Protein AF-A0AA38R8G3-F1 (afdb_monomer_lite)

Secondary structure (DSSP, 8-state):
--S----S---TT--------GGGS-S-HHHHHHHIIIIIIGGG-SEEEEEHHHHTSHHHHHHHHHHHHTT--SBSSS--PEEEEEESSS-HHHHHHHHHHHHHHH-SS-GGGT-SEEEEEETTGGGTT--TT-SS---TTHHHHHHHHHHHHHHHHHHHHTT----HHHHHHHHHHHHHSHHHHHHS-B-HHHHTTTTSPPPTTHHHHHHHHHHT--SHHHIIIIIHHHHHHHHHHHH--TT-----HHHHIIIIIHHHHHHHHHHHHHTT-S----HHHHHHHHHHHHHHHHHHHHTT--HHHHHHHHHHHTTTTGGG---SS----

Radius of gyration: 25.62 Å; chains: 1; bounding box: 74×46×67 Å

Sequence (329 aa):
NRLWRSWKAQQCHEVTVRPLPQDSFPGTIVETADYVYYRLLLPFADVVCFFADDLGGIDRVVCRLAAWLDKGPASATEVRPWLLVVVGDGAEEELLASFWDLVSAETSIDVRDRFRGVRVVSLSAQRRGVGRRQRHAKGPWDGVRDEVLRASDLTQRARRGSSSLFSARHLAAFLQHAAENVPDTLRAPFDFIRASRVWNPVAPDLEMHLANFLRGFRSPEAIKDVAVPVVASSLILDQYPPGMHPFEPRHVFGVLYREACCRAASALCDQGSSRLILPSGFVRRVESEMAKQFRAYLLGKSSADLHRQVLARFRNEWTSLHSDDTCFC

Organism: NCBI:txid41990

pLDDT: mean 87.19, std 13.86, range [37.16, 98.56]

Structure (mmCIF, N/CA/C/O backbone):
data_AF-A0AA38R8G3-F1
#
_entry.id   AF-A0AA38R8G3-F1
#
loop_
_atom_site.group_PDB
_atom_site.id
_atom_site.type_symbol
_atom_site.label_atom_id
_atom_site.label_alt_id
_atom_site.label_comp_id
_atom_site.label_asym_id
_atom_site.label_entity_id
_atom_site.label_seq_id
_atom_site.pdbx_PDB_ins_code
_atom_site.Cartn_x
_atom_site.Cartn_y
_atom_site.Cartn_z
_atom_site.occupancy
_atom_site.B_iso_or_equiv
_atom_site.auth_seq_id
_atom_site.auth_comp_id
_atom_site.auth_asym_id
_atom_site.auth_atom_id
_atom_site.pdbx_PDB_model_num
ATOM 1 N N . ASN A 1 1 ? -6.636 -18.362 11.059 1.00 37.16 1 ASN A N 1
ATOM 2 C CA . ASN A 1 1 ? -6.237 -18.393 9.636 1.00 37.16 1 ASN A CA 1
ATOM 3 C C . ASN A 1 1 ? -7.426 -18.083 8.737 1.00 37.16 1 ASN A C 1
ATOM 5 O O . ASN A 1 1 ? -8.043 -19.005 8.220 1.00 37.16 1 ASN A O 1
ATOM 9 N N . ARG A 1 2 ? -7.764 -16.794 8.580 1.00 41.31 2 ARG A N 1
ATOM 10 C CA . ARG A 1 2 ? -8.841 -16.298 7.693 1.00 41.31 2 ARG A CA 1
ATOM 11 C C . ARG A 1 2 ? -8.297 -15.449 6.532 1.00 41.31 2 ARG A C 1
ATOM 13 O O . ARG A 1 2 ? -8.932 -14.511 6.085 1.00 41.31 2 ARG A O 1
ATOM 20 N N . LEU A 1 3 ? -7.106 -15.788 6.047 1.00 42.69 3 LEU A N 1
ATOM 21 C CA . LEU A 1 3 ? -6.667 -15.370 4.718 1.00 42.69 3 LEU A CA 1
ATOM 22 C C . LEU A 1 3 ? -6.773 -16.591 3.827 1.00 42.69 3 LEU A C 1
ATOM 24 O O . LEU A 1 3 ? -6.128 -17.596 4.128 1.00 42.69 3 LEU A O 1
ATOM 28 N N . TRP A 1 4 ? -7.618 -16.473 2.805 1.00 40.03 4 TRP A N 1
ATOM 29 C CA . TRP A 1 4 ? -7.742 -17.372 1.664 1.00 40.03 4 TRP A CA 1
ATOM 30 C C . TRP A 1 4 ? -7.601 -18.861 2.013 1.00 40.03 4 TRP A C 1
ATOM 32 O O . TRP A 1 4 ? -6.536 -19.465 1.895 1.00 40.03 4 TRP A O 1
ATOM 42 N N . ARG A 1 5 ? -8.711 -19.485 2.416 1.00 41.38 5 ARG A N 1
ATOM 43 C CA . ARG A 1 5 ? -8.919 -20.895 2.080 1.00 41.38 5 ARG A CA 1
ATOM 44 C C . ARG A 1 5 ? -9.675 -20.906 0.758 1.00 41.38 5 ARG A C 1
ATOM 46 O O . ARG A 1 5 ? -10.896 -21.006 0.764 1.00 41.38 5 ARG A O 1
ATOM 53 N N . SER A 1 6 ? -8.965 -20.790 -0.365 1.00 42.59 6 SER A N 1
ATOM 54 C CA . SER A 1 6 ? -9.517 -21.364 -1.591 1.00 42.59 6 SER A CA 1
ATOM 55 C C . SER A 1 6 ? -9.695 -22.846 -1.333 1.00 42.59 6 SER A C 1
ATOM 57 O O . SER A 1 6 ? -8.729 -23.599 -1.240 1.00 42.59 6 SER A O 1
ATOM 59 N N . TRP A 1 7 ? -10.946 -23.249 -1.163 1.00 39.59 7 TRP A N 1
ATOM 60 C CA . TRP A 1 7 ? -11.348 -24.646 -1.123 1.00 39.59 7 TRP A CA 1
ATOM 61 C C . TRP A 1 7 ? -11.659 -25.174 -2.527 1.00 39.59 7 TRP A C 1
ATOM 63 O O . TRP A 1 7 ? -12.365 -26.162 -2.692 1.00 39.59 7 TRP A O 1
ATOM 73 N N . LYS A 1 8 ? -11.107 -24.530 -3.558 1.00 45.62 8 LYS A N 1
ATOM 74 C CA . LYS A 1 8 ? -10.824 -25.193 -4.821 1.00 45.62 8 LYS A CA 1
ATOM 75 C C . LYS A 1 8 ? -9.327 -25.434 -4.843 1.00 45.62 8 LYS A C 1
ATOM 77 O O . LYS A 1 8 ? -8.546 -24.487 -4.747 1.00 45.62 8 LYS A O 1
ATOM 82 N N . ALA A 1 9 ? -8.931 -26.700 -4.904 1.00 45.97 9 ALA A N 1
ATOM 83 C CA . ALA A 1 9 ? -7.595 -27.043 -5.348 1.00 45.97 9 ALA A CA 1
ATOM 84 C C . ALA A 1 9 ? -7.447 -26.410 -6.735 1.00 45.97 9 ALA A C 1
ATOM 86 O O . ALA A 1 9 ? -7.984 -26.942 -7.703 1.00 45.97 9 ALA A O 1
ATOM 87 N N . GLN A 1 10 ? -6.841 -25.220 -6.809 1.00 53.34 10 GLN A N 1
ATOM 88 C CA . GLN A 1 10 ? -6.442 -24.658 -8.088 1.00 53.34 10 GLN A CA 1
ATOM 89 C C . GLN A 1 10 ? -5.529 -25.708 -8.690 1.00 53.34 10 GLN A C 1
ATOM 91 O O . GLN A 1 10 ? -4.506 -26.066 -8.097 1.00 53.34 10 GLN A O 1
ATOM 96 N N . GLN A 1 11 ? -5.973 -26.291 -9.797 1.00 55.41 11 GLN A N 1
ATOM 97 C CA . GLN A 1 11 ? -5.162 -27.257 -10.505 1.00 55.41 11 GLN A CA 1
ATOM 98 C C . GLN A 1 11 ? -3.880 -26.521 -10.887 1.00 55.41 11 GLN A C 1
ATOM 100 O O . GLN A 1 11 ? -3.932 -25.395 -11.389 1.00 55.41 11 GLN A O 1
ATOM 105 N N . CYS A 1 12 ? -2.720 -27.102 -10.579 1.00 59.59 12 CYS A N 1
ATOM 106 C CA . CYS A 1 12 ? -1.464 -26.529 -11.038 1.00 59.59 12 CYS A CA 1
ATOM 107 C C . CYS A 1 12 ? -1.584 -26.328 -12.558 1.00 59.59 12 CYS A C 1
ATOM 109 O O . CYS A 1 12 ? -1.862 -27.296 -13.266 1.00 59.59 12 CYS A O 1
ATOM 111 N N . HIS A 1 13 ? -1.388 -25.088 -13.025 1.00 60.28 13 HIS A N 1
ATOM 112 C CA . HIS A 1 13 ? -1.498 -24.648 -14.428 1.00 60.28 13 HIS A CA 1
ATOM 113 C C . HIS A 1 13 ? -2.908 -24.334 -14.974 1.00 60.28 13 HIS A C 1
ATOM 115 O O . HIS A 1 13 ? -3.079 -24.264 -16.190 1.00 60.28 13 HIS A O 1
ATOM 121 N N . GLU A 1 14 ? -3.910 -24.083 -14.126 1.00 73.56 14 GLU A N 1
ATOM 122 C CA . GLU A 1 14 ? -5.193 -23.538 -14.596 1.00 73.56 14 GLU A CA 1
ATOM 123 C C . GLU A 1 14 ? -5.005 -22.125 -15.185 1.00 73.56 14 GLU A C 1
ATOM 125 O O . GLU A 1 14 ? -4.673 -21.169 -14.479 1.00 73.56 14 GLU A O 1
ATOM 130 N N . VAL A 1 15 ? -5.209 -21.989 -16.499 1.00 77.62 15 VAL A N 1
ATOM 131 C CA . VAL A 1 15 ? -5.196 -20.694 -17.189 1.00 77.62 15 VAL A CA 1
ATOM 132 C C . VAL A 1 15 ? -6.596 -20.104 -17.133 1.00 77.62 15 VAL A C 1
ATOM 134 O O . VAL A 1 15 ? -7.544 -20.660 -17.684 1.00 77.62 15 VAL A O 1
ATOM 137 N N . THR A 1 16 ? -6.719 -18.948 -16.490 1.00 78.25 16 THR A N 1
ATOM 138 C CA . THR A 1 16 ? -7.961 -18.173 -16.468 1.00 78.25 16 THR A CA 1
ATOM 139 C C . THR A 1 16 ? -7.821 -16.967 -17.382 1.00 78.25 16 THR A C 1
ATOM 141 O O . THR A 1 16 ? -6.879 -16.186 -17.267 1.00 78.25 16 THR A O 1
ATOM 144 N N . VAL A 1 17 ? -8.768 -16.813 -18.306 1.00 81.88 17 VAL A N 1
ATOM 145 C CA . VAL A 1 17 ? -8.841 -15.651 -19.194 1.00 81.88 17 VAL A CA 1
ATOM 146 C C . VAL A 1 17 ? -9.907 -14.709 -18.653 1.00 81.88 17 VAL A C 1
ATOM 148 O O . VAL A 1 17 ? -11.052 -15.108 -18.435 1.00 81.88 17 VAL A O 1
ATOM 151 N N . ARG A 1 18 ? -9.525 -13.455 -18.414 1.00 74.56 18 ARG A N 1
ATOM 152 C CA . ARG A 1 18 ? -10.425 -12.399 -17.946 1.00 74.56 18 ARG A CA 1
ATOM 153 C C . ARG A 1 18 ? -10.543 -11.347 -19.050 1.00 74.56 18 ARG A C 1
ATOM 155 O O . ARG A 1 18 ? -9.514 -10.788 -19.431 1.00 74.56 18 ARG A O 1
ATOM 162 N N . PRO A 1 19 ? -11.748 -11.068 -19.574 1.00 73.81 19 PRO A N 1
ATOM 163 C CA . PRO A 1 19 ? -11.918 -9.965 -20.506 1.00 73.81 19 PRO A CA 1
ATOM 164 C C . PRO A 1 19 ? -11.677 -8.645 -19.770 1.00 73.81 19 PRO A C 1
ATOM 166 O O . PRO A 1 19 ? -12.173 -8.440 -18.660 1.00 73.81 19 PRO A O 1
ATOM 169 N N . LEU A 1 20 ? -10.915 -7.749 -20.390 1.00 72.81 20 LEU A N 1
ATOM 170 C CA . LEU A 1 20 ? -10.803 -6.375 -19.919 1.00 72.81 20 LEU A CA 1
ATOM 171 C C . LEU A 1 20 ? -12.070 -5.626 -20.355 1.00 72.81 20 LEU A C 1
ATOM 173 O O . LEU A 1 20 ? -12.439 -5.727 -21.527 1.00 72.81 20 LEU A O 1
ATOM 177 N N . PRO A 1 21 ? -12.769 -4.914 -19.455 1.00 66.75 21 PRO A N 1
ATOM 178 C CA . PRO A 1 21 ? -13.963 -4.174 -19.843 1.00 66.75 21 PRO A CA 1
ATOM 179 C C . PRO A 1 21 ? -13.613 -3.094 -20.873 1.00 66.75 21 PRO A C 1
ATOM 181 O O . PRO A 1 21 ? -12.879 -2.155 -20.561 1.00 66.75 21 PRO A O 1
ATOM 184 N N . GLN A 1 22 ? -14.150 -3.242 -22.090 1.00 60.38 22 GLN A N 1
ATOM 185 C CA . GLN A 1 22 ? -13.879 -2.371 -23.244 1.00 60.38 22 GLN A CA 1
ATOM 186 C C . GLN A 1 22 ? -14.207 -0.899 -22.960 1.00 60.38 22 GLN A C 1
ATOM 188 O O . GLN A 1 22 ? -13.475 -0.017 -23.389 1.00 60.38 22 GLN A O 1
ATOM 193 N N . ASP A 1 23 ? -15.236 -0.638 -22.152 1.00 61.56 23 ASP A N 1
ATOM 194 C CA . ASP A 1 23 ? -15.689 0.724 -21.839 1.00 61.56 23 ASP A CA 1
ATOM 195 C C . ASP A 1 23 ? -14.884 1.402 -20.717 1.00 61.56 23 ASP A C 1
ATOM 197 O O . ASP A 1 23 ? -15.119 2.561 -20.385 1.00 61.56 23 ASP A O 1
ATOM 201 N N . SER A 1 24 ? -13.964 0.679 -20.066 1.00 58.38 24 SER A N 1
ATOM 202 C CA . SER A 1 24 ? -13.235 1.183 -18.891 1.00 58.38 24 SER A CA 1
ATOM 203 C C . SER A 1 24 ? -11.830 1.689 -19.190 1.00 58.38 24 SER A C 1
ATOM 205 O O . SER A 1 24 ? -11.258 2.366 -18.335 1.00 58.38 24 SER A O 1
ATOM 207 N N . PHE A 1 25 ? -11.275 1.366 -20.360 1.00 62.56 25 PHE A N 1
ATOM 208 C CA . PHE A 1 25 ? -9.901 1.708 -20.717 1.00 62.56 25 PHE A CA 1
ATOM 209 C C . PHE A 1 25 ? -9.876 2.307 -22.121 1.00 62.56 25 PHE A C 1
ATOM 211 O O . PHE A 1 25 ? -10.086 1.580 -23.092 1.00 62.56 25 PHE A O 1
ATOM 218 N N . PRO A 1 26 ? -9.654 3.623 -22.254 1.00 54.34 26 PRO A N 1
ATOM 219 C CA . PRO A 1 26 ? -9.458 4.213 -23.562 1.00 54.34 26 PRO A CA 1
ATOM 220 C C . PRO A 1 26 ? -8.137 3.698 -24.135 1.00 54.34 26 PRO A C 1
ATOM 222 O O . PRO A 1 26 ? -7.111 3.726 -23.453 1.00 54.34 26 PRO A O 1
ATOM 225 N N . GLY A 1 27 ? -8.166 3.260 -25.392 1.00 66.88 27 GLY A N 1
ATOM 226 C CA . GLY A 1 27 ? -6.962 3.256 -26.209 1.00 66.88 27 GLY A CA 1
ATOM 227 C C . GLY A 1 27 ? -6.553 1.933 -26.842 1.00 66.88 27 GLY A C 1
ATOM 228 O O . GLY A 1 27 ? -7.301 0.965 -26.966 1.00 66.88 27 GLY A O 1
ATOM 229 N N . THR A 1 28 ? -5.320 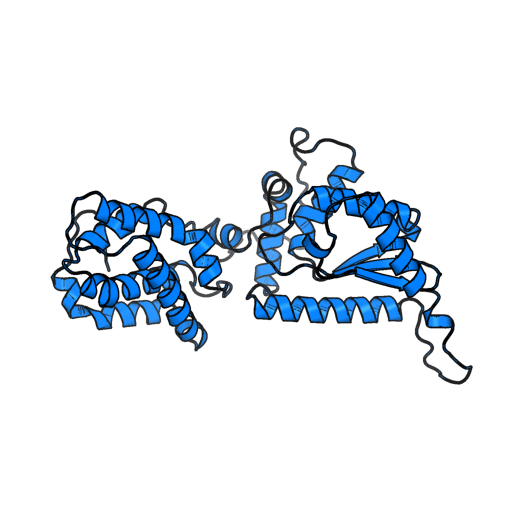1.956 -27.318 1.00 80.56 28 THR A N 1
ATOM 230 C CA . THR A 1 28 ? -4.599 0.885 -27.990 1.00 80.56 28 THR A CA 1
ATOM 231 C C . THR A 1 28 ? -4.249 -0.265 -27.035 1.00 80.56 28 THR A C 1
ATOM 233 O O . THR A 1 28 ? -4.280 -0.148 -25.806 1.00 80.56 28 THR A O 1
ATOM 236 N N . ILE A 1 29 ? -3.835 -1.403 -27.606 1.00 81.94 29 ILE A N 1
ATOM 237 C CA . ILE A 1 29 ? -3.314 -2.551 -26.841 1.00 81.94 29 ILE A CA 1
ATOM 238 C C . ILE A 1 29 ? -2.121 -2.137 -25.959 1.00 81.94 29 ILE A C 1
ATOM 240 O O . ILE A 1 29 ? -1.978 -2.635 -24.845 1.00 81.94 29 ILE A O 1
ATOM 244 N N . VAL A 1 30 ? -1.285 -1.207 -26.434 1.00 81.88 30 VAL A N 1
ATOM 245 C CA . VAL A 1 30 ? -0.098 -0.724 -25.711 1.00 81.88 30 VAL A CA 1
ATOM 246 C C . VAL A 1 30 ? -0.494 0.063 -24.463 1.00 81.88 30 VAL A C 1
ATOM 248 O O . VAL A 1 30 ? 0.020 -0.216 -23.382 1.00 81.88 30 VAL A O 1
ATOM 251 N N . GLU A 1 31 ? -1.453 0.982 -24.583 1.00 81.94 31 GLU A N 1
ATOM 252 C CA . GLU A 1 31 ? -1.957 1.758 -23.443 1.00 81.94 31 GLU A CA 1
ATOM 253 C C . GLU A 1 31 ? -2.610 0.843 -22.404 1.00 81.94 31 GLU A C 1
ATOM 255 O O . GLU A 1 31 ? -2.363 0.972 -21.205 1.00 81.94 31 GLU A O 1
ATOM 260 N N . THR A 1 32 ? -3.366 -0.155 -22.862 1.00 82.94 32 THR A N 1
ATOM 261 C CA . THR A 1 32 ? -3.959 -1.170 -21.984 1.00 82.94 32 THR A CA 1
ATOM 262 C C . THR A 1 32 ? -2.884 -1.975 -21.245 1.00 82.94 32 THR A C 1
ATOM 264 O O . THR A 1 32 ? -2.977 -2.175 -20.031 1.00 82.94 32 THR A O 1
ATOM 267 N N . ALA A 1 33 ? -1.830 -2.405 -21.945 1.00 86.19 33 ALA A N 1
ATOM 268 C CA . ALA A 1 33 ? -0.705 -3.103 -21.332 1.00 86.19 33 ALA A CA 1
ATOM 269 C C . ALA A 1 33 ? 0.003 -2.224 -20.289 1.00 86.19 33 ALA A C 1
ATOM 271 O O . ALA A 1 33 ? 0.356 -2.710 -19.216 1.00 86.19 33 ALA A O 1
ATOM 272 N N . ASP A 1 34 ? 0.139 -0.923 -20.549 1.00 88.12 34 ASP A N 1
ATOM 273 C CA . ASP A 1 34 ? 0.693 0.029 -19.588 1.00 88.12 34 ASP A CA 1
ATOM 274 C C . ASP A 1 34 ? -0.136 0.138 -18.315 1.00 88.12 34 ASP A C 1
ATOM 276 O O . ASP A 1 34 ? 0.436 0.186 -17.228 1.00 88.12 34 ASP A O 1
ATOM 280 N N . TYR A 1 35 ? -1.468 0.124 -18.409 1.00 87.44 35 TYR A N 1
ATOM 281 C CA . TYR A 1 35 ? -2.312 0.039 -17.217 1.00 87.44 35 TYR A CA 1
ATOM 282 C C . TYR A 1 35 ? -2.043 -1.245 -16.433 1.00 87.44 35 TYR A C 1
ATOM 284 O O . TYR A 1 35 ? -1.879 -1.182 -15.218 1.00 87.44 35 TYR A O 1
ATOM 292 N N . VAL A 1 36 ? -1.930 -2.395 -17.099 1.00 88.94 36 VAL A N 1
ATOM 293 C CA . VAL A 1 36 ? -1.642 -3.668 -16.421 1.00 88.94 36 VAL A CA 1
ATOM 294 C C . VAL A 1 36 ? -0.275 -3.634 -15.732 1.00 88.94 36 VAL A C 1
ATOM 296 O O . VAL A 1 36 ? -0.182 -3.916 -14.537 1.00 88.94 36 VAL A O 1
ATOM 299 N N . TYR A 1 37 ? 0.788 -3.236 -16.431 1.00 91.31 37 TYR A N 1
ATOM 300 C CA . TYR A 1 37 ? 2.121 -3.150 -15.832 1.00 91.31 37 TYR A CA 1
ATOM 301 C C . TYR A 1 37 ? 2.151 -2.161 -14.665 1.00 91.31 37 TYR A C 1
ATOM 303 O O . TYR A 1 37 ? 2.671 -2.476 -13.593 1.00 91.31 37 TYR A O 1
ATOM 311 N N . TYR A 1 38 ? 1.545 -0.989 -14.851 1.00 93.00 38 TYR A N 1
ATOM 312 C CA . TYR A 1 38 ? 1.627 0.097 -13.892 1.00 93.00 38 TYR A CA 1
ATOM 313 C C . TYR A 1 38 ? 0.707 -0.076 -12.681 1.00 93.00 38 TYR A C 1
ATOM 315 O O . TYR A 1 38 ? 1.121 0.167 -11.556 1.00 93.00 38 TYR A O 1
ATOM 323 N N . ARG A 1 39 ? -0.550 -0.474 -12.876 1.00 91.94 39 ARG A N 1
ATOM 324 C CA . ARG A 1 39 ? -1.544 -0.552 -11.794 1.00 91.94 39 ARG A CA 1
ATOM 325 C C . ARG A 1 39 ? -1.632 -1.930 -11.159 1.00 91.94 39 ARG A C 1
ATOM 327 O O . ARG A 1 39 ? -1.838 -2.019 -9.955 1.00 91.94 39 ARG A O 1
ATOM 334 N N . LEU A 1 40 ? -1.464 -2.991 -11.948 1.00 91.88 40 LEU A N 1
ATOM 335 C CA . LEU A 1 40 ? -1.619 -4.359 -11.459 1.00 91.88 40 LEU A CA 1
ATOM 336 C C . LEU A 1 40 ? -0.290 -4.933 -10.966 1.00 91.88 40 LEU A C 1
ATOM 338 O O . LEU A 1 40 ? -0.266 -5.509 -9.887 1.00 91.88 40 LEU A O 1
ATOM 342 N N . LEU A 1 41 ? 0.819 -4.768 -11.696 1.00 93.12 41 LEU A N 1
ATOM 343 C CA . LEU A 1 41 ? 2.096 -5.399 -11.316 1.00 93.12 41 LEU A CA 1
ATOM 344 C C . LEU A 1 41 ? 2.995 -4.515 -10.448 1.00 93.12 41 LEU A C 1
ATOM 346 O O . LEU A 1 41 ? 3.604 -5.011 -9.497 1.00 93.12 41 LEU A O 1
ATOM 350 N N . LEU A 1 42 ? 3.064 -3.210 -10.728 1.00 94.88 42 LEU A N 1
ATOM 351 C CA . LEU A 1 42 ? 3.952 -2.291 -10.009 1.00 94.88 42 LEU A CA 1
ATOM 352 C C . LEU A 1 42 ? 3.800 -2.301 -8.476 1.00 94.88 42 LEU A C 1
ATOM 354 O O . LEU A 1 42 ? 4.833 -2.231 -7.807 1.00 94.88 42 LEU A O 1
ATOM 358 N N . PRO A 1 43 ? 2.592 -2.431 -7.878 1.00 95.44 43 PRO A N 1
ATOM 359 C CA . PRO A 1 43 ? 2.448 -2.486 -6.417 1.00 95.44 43 PRO A CA 1
ATOM 360 C C . PRO A 1 43 ? 3.288 -3.588 -5.754 1.00 95.44 43 PRO A C 1
ATOM 362 O O . PRO A 1 43 ? 3.725 -3.448 -4.605 1.00 95.44 43 PRO A O 1
ATOM 365 N N . PHE A 1 44 ? 3.538 -4.667 -6.496 1.00 95.06 44 PHE A N 1
ATOM 366 C CA . PHE A 1 44 ? 4.224 -5.875 -6.052 1.00 95.06 44 PHE A CA 1
ATOM 367 C C . PHE A 1 44 ? 5.702 -5.918 -6.444 1.00 95.06 44 PHE A C 1
ATOM 369 O O . PHE A 1 44 ? 6.439 -6.761 -5.938 1.00 95.06 44 PHE A O 1
ATOM 376 N N . ALA A 1 45 ? 6.139 -5.030 -7.337 1.00 95.88 45 ALA A N 1
ATOM 377 C CA . ALA A 1 45 ? 7.505 -5.008 -7.827 1.00 95.88 45 ALA A CA 1
ATOM 378 C C . ALA A 1 45 ? 8.457 -4.372 -6.803 1.00 95.88 45 ALA A C 1
ATOM 380 O O . ALA A 1 45 ? 8.128 -3.383 -6.142 1.00 95.88 45 ALA A O 1
ATOM 381 N N . ASP A 1 46 ? 9.667 -4.917 -6.709 1.00 96.88 46 ASP A N 1
ATOM 382 C CA . ASP A 1 46 ? 10.790 -4.247 -6.045 1.00 96.88 46 ASP A CA 1
ATOM 383 C C . ASP A 1 46 ? 11.624 -3.434 -7.050 1.00 96.88 46 ASP A C 1
ATOM 385 O O . ASP A 1 46 ? 12.183 -2.386 -6.719 1.00 96.88 46 ASP A O 1
ATOM 389 N N . VAL A 1 47 ? 11.679 -3.907 -8.298 1.00 97.62 47 VAL A N 1
ATOM 390 C CA . VAL A 1 47 ? 12.449 -3.324 -9.397 1.00 97.62 47 VAL A CA 1
ATOM 391 C C . VAL A 1 47 ? 11.645 -3.443 -10.689 1.00 97.62 47 VAL A C 1
ATOM 393 O O . VAL A 1 47 ? 11.030 -4.478 -10.941 1.00 97.62 47 VAL A O 1
ATOM 396 N N . VAL A 1 48 ? 11.668 -2.395 -11.508 1.00 96.56 48 VAL A N 1
ATOM 397 C CA . VAL A 1 48 ? 11.163 -2.398 -12.884 1.00 96.56 48 VAL A CA 1
ATOM 398 C C . VAL A 1 48 ? 12.311 -2.111 -13.828 1.00 96.56 48 VAL A C 1
ATOM 400 O O . VAL A 1 48 ? 13.053 -1.155 -13.616 1.00 96.56 48 VAL A O 1
ATOM 403 N N . CYS A 1 49 ? 12.427 -2.915 -14.880 1.00 96.44 49 CYS A N 1
ATOM 404 C CA . CYS A 1 49 ? 13.446 -2.749 -15.905 1.00 96.44 49 CYS A CA 1
ATOM 405 C C . CYS A 1 49 ? 12.798 -2.347 -17.232 1.00 96.44 49 CYS A C 1
ATOM 407 O O . CYS A 1 49 ? 11.937 -3.065 -17.739 1.00 96.44 49 CYS A O 1
ATOM 409 N N . PHE A 1 50 ? 13.254 -1.240 -17.810 1.00 96.31 50 PHE A N 1
ATOM 410 C CA . PHE A 1 50 ? 13.038 -0.918 -19.214 1.00 96.31 50 PHE A CA 1
ATOM 411 C C . PHE A 1 50 ? 14.299 -1.234 -20.004 1.00 96.31 50 PHE A C 1
ATOM 413 O O . PHE A 1 50 ? 15.365 -0.705 -19.710 1.00 96.31 50 PHE A O 1
ATOM 420 N N . PHE A 1 51 ? 14.165 -2.079 -21.017 1.00 95.94 51 PHE A N 1
ATOM 421 C CA . PHE A 1 51 ? 15.219 -2.343 -21.986 1.00 95.94 51 PHE A CA 1
ATOM 422 C C . PHE A 1 51 ? 15.039 -1.356 -23.135 1.00 95.94 51 PHE A C 1
ATOM 424 O O . PHE A 1 51 ? 14.081 -1.457 -23.898 1.00 95.94 51 PHE A O 1
ATOM 431 N N . ALA A 1 52 ? 15.902 -0.343 -23.197 1.00 95.88 52 ALA A N 1
ATOM 432 C CA . ALA A 1 52 ? 15.750 0.768 -24.130 1.00 95.88 52 ALA A CA 1
ATOM 433 C C . ALA A 1 52 ? 15.790 0.284 -25.583 1.00 95.88 52 ALA A C 1
ATOM 435 O O . ALA A 1 52 ? 14.948 0.689 -26.378 1.00 95.88 52 ALA A O 1
ATOM 436 N N . ASP A 1 53 ? 16.702 -0.632 -25.906 1.00 93.31 53 ASP A N 1
ATOM 437 C CA . ASP A 1 53 ? 16.862 -1.171 -27.260 1.00 93.31 53 ASP A CA 1
ATOM 438 C C . ASP A 1 53 ? 15.584 -1.883 -27.750 1.00 93.31 53 ASP A C 1
ATOM 440 O O . ASP A 1 53 ? 15.204 -1.732 -28.910 1.00 93.31 53 ASP A O 1
ATOM 444 N N . ASP A 1 54 ? 14.858 -2.562 -26.852 1.00 93.94 54 ASP A N 1
ATOM 445 C CA . ASP A 1 54 ? 13.589 -3.244 -27.163 1.00 93.94 54 ASP A CA 1
ATOM 446 C C . ASP A 1 54 ? 12.418 -2.267 -27.350 1.00 93.94 54 ASP A C 1
ATOM 448 O O . ASP A 1 54 ? 11.418 -2.585 -27.995 1.00 93.94 54 ASP A O 1
ATOM 452 N N . LEU A 1 55 ? 12.521 -1.074 -26.762 1.00 91.38 55 LEU A N 1
ATOM 453 C CA . LEU A 1 55 ? 11.488 -0.039 -26.805 1.00 91.38 55 LEU A CA 1
ATOM 454 C C . LEU A 1 55 ? 11.753 1.022 -27.881 1.00 91.38 55 LEU A C 1
ATOM 456 O O . LEU A 1 55 ? 10.908 1.891 -28.088 1.00 91.38 55 LEU A O 1
ATOM 460 N N . GLY A 1 56 ? 12.881 0.938 -28.592 1.00 93.00 56 GLY A N 1
ATOM 461 C CA . GLY A 1 56 ? 13.265 1.891 -29.635 1.00 93.00 56 GLY A CA 1
ATOM 462 C C . GLY A 1 56 ? 14.068 3.092 -29.128 1.00 93.00 56 GLY A C 1
ATOM 463 O O . GLY A 1 56 ? 14.003 4.160 -29.731 1.00 93.00 56 GLY A O 1
ATOM 464 N N . GLY A 1 57 ? 14.808 2.927 -28.031 1.00 93.56 57 GLY A N 1
ATOM 465 C CA . GLY A 1 57 ? 15.723 3.918 -27.463 1.00 93.56 57 GLY A CA 1
ATOM 466 C C . GLY A 1 57 ? 15.201 4.614 -26.205 1.00 93.56 57 GLY A C 1
ATOM 467 O O . GLY A 1 57 ? 14.063 4.417 -25.772 1.00 93.56 57 GLY A O 1
ATOM 468 N N . ILE A 1 58 ? 16.059 5.446 -25.604 1.00 94.50 58 ILE A N 1
ATOM 469 C CA . ILE A 1 58 ? 15.757 6.169 -24.358 1.00 94.50 58 ILE A CA 1
ATOM 470 C C . ILE A 1 58 ? 14.565 7.115 -24.534 1.00 94.50 58 ILE A C 1
ATOM 472 O O . ILE A 1 58 ? 13.718 7.166 -23.647 1.00 94.50 58 ILE A O 1
ATOM 476 N N . ASP A 1 59 ? 14.429 7.784 -25.680 1.00 94.00 59 ASP A N 1
ATOM 477 C CA . ASP A 1 59 ? 13.303 8.693 -25.938 1.00 94.00 59 ASP A CA 1
ATOM 478 C C . ASP A 1 59 ? 11.952 7.979 -25.773 1.00 94.00 59 ASP A C 1
ATOM 480 O O . ASP A 1 59 ? 11.036 8.467 -25.115 1.00 94.00 59 ASP A O 1
ATOM 484 N N . ARG A 1 60 ? 11.844 6.750 -26.298 1.00 94.75 60 ARG A N 1
ATOM 485 C CA . ARG A 1 60 ? 10.630 5.931 -26.181 1.00 94.75 60 ARG A CA 1
ATOM 486 C C . ARG A 1 60 ? 10.394 5.428 -24.763 1.00 94.75 60 ARG A C 1
ATOM 488 O O . ARG A 1 60 ? 9.241 5.342 -24.338 1.00 94.75 60 ARG A O 1
ATOM 495 N N . VAL A 1 61 ? 11.463 5.131 -24.023 1.00 95.38 61 VAL A N 1
ATOM 496 C CA . VAL A 1 61 ? 11.379 4.834 -22.586 1.00 95.38 61 VAL A CA 1
ATOM 497 C C . VAL A 1 61 ? 10.802 6.028 -21.829 1.00 95.38 61 VAL A C 1
ATOM 499 O O . VAL A 1 61 ? 9.919 5.838 -20.995 1.00 95.38 61 VAL A O 1
ATOM 502 N N . VAL A 1 62 ? 11.258 7.244 -22.135 1.00 96.44 62 VAL A N 1
ATOM 503 C CA . VAL A 1 62 ? 10.803 8.474 -21.479 1.00 96.44 62 VAL A CA 1
ATOM 504 C C . VAL A 1 62 ? 9.339 8.768 -21.789 1.00 96.44 62 VAL A C 1
ATOM 506 O O . VAL A 1 62 ? 8.573 8.940 -20.845 1.00 96.44 62 VAL A O 1
ATOM 509 N N . CYS A 1 63 ? 8.910 8.721 -23.056 1.00 93.94 63 CYS A N 1
ATOM 510 C CA . CYS A 1 63 ? 7.493 8.901 -23.406 1.00 93.94 63 CYS A CA 1
ATOM 511 C C . CYS A 1 63 ? 6.595 7.893 -22.666 1.00 93.94 63 CYS A C 1
ATOM 513 O O . CYS A 1 63 ? 5.556 8.245 -22.105 1.00 93.94 63 CYS A O 1
ATOM 515 N N . ARG A 1 64 ? 7.012 6.619 -22.612 1.00 93.56 64 ARG A N 1
ATOM 516 C CA . ARG A 1 64 ? 6.264 5.575 -21.898 1.00 93.56 64 ARG A CA 1
ATOM 517 C C . ARG A 1 64 ? 6.236 5.817 -20.390 1.00 93.56 64 ARG A C 1
ATOM 519 O O . ARG A 1 64 ? 5.200 5.629 -19.751 1.00 93.56 64 ARG A O 1
ATOM 526 N N . LEU A 1 65 ? 7.361 6.242 -19.818 1.00 95.50 65 LEU A N 1
ATOM 527 C CA . LEU A 1 65 ? 7.457 6.592 -18.408 1.00 95.50 65 LEU A CA 1
ATOM 528 C C . LEU A 1 65 ? 6.554 7.780 -18.072 1.00 95.50 65 LEU A C 1
ATOM 530 O O . LEU A 1 65 ? 5.811 7.687 -17.101 1.00 95.50 65 LEU A O 1
ATOM 534 N N . ALA A 1 66 ? 6.556 8.847 -18.871 1.00 94.38 66 ALA A N 1
ATOM 535 C CA . ALA A 1 66 ? 5.674 9.999 -18.686 1.00 94.38 66 ALA A CA 1
ATOM 536 C C . ALA A 1 66 ? 4.200 9.564 -18.641 1.00 94.38 66 ALA A C 1
ATOM 538 O O . ALA A 1 66 ? 3.503 9.838 -17.663 1.00 94.38 66 ALA A O 1
ATOM 539 N N . ALA A 1 67 ? 3.776 8.724 -19.590 1.00 91.50 67 ALA A N 1
ATOM 540 C CA . ALA A 1 67 ? 2.430 8.155 -19.592 1.00 91.50 67 ALA A CA 1
ATOM 541 C C . ALA A 1 67 ? 2.121 7.309 -18.339 1.00 91.50 67 ALA A C 1
ATOM 543 O O . ALA A 1 67 ? 0.963 7.186 -17.938 1.00 91.50 67 ALA A O 1
ATOM 544 N N . TRP A 1 68 ? 3.114 6.664 -17.716 1.00 94.00 68 TRP A N 1
ATOM 545 C CA . TRP A 1 68 ? 2.947 5.971 -16.430 1.00 94.00 68 TRP A CA 1
ATOM 546 C C . TRP A 1 68 ? 2.841 6.954 -15.257 1.00 94.00 68 TRP A C 1
ATOM 548 O O . TRP A 1 68 ? 2.041 6.743 -14.344 1.00 94.00 68 TRP A O 1
ATOM 558 N N . LEU A 1 69 ? 3.612 8.040 -15.274 1.00 93.81 69 LEU A N 1
ATOM 559 C CA . LEU A 1 69 ? 3.561 9.079 -14.247 1.00 93.81 69 LEU A CA 1
ATOM 560 C C . LEU A 1 69 ? 2.215 9.817 -14.244 1.00 93.81 69 LEU A C 1
ATOM 562 O O . LEU A 1 69 ? 1.704 10.123 -13.168 1.00 93.81 69 LEU A O 1
ATOM 566 N N . ASP A 1 70 ? 1.543 9.982 -15.375 1.00 91.12 70 ASP A N 1
ATOM 567 C CA . ASP A 1 70 ? 0.212 10.610 -15.391 1.00 91.12 70 ASP A CA 1
ATOM 568 C C . ASP A 1 70 ? -0.868 9.770 -14.696 1.00 91.12 70 ASP A C 1
ATOM 570 O O . ASP A 1 70 ? -1.874 10.288 -14.212 1.00 91.12 70 ASP A O 1
ATOM 574 N N . LYS A 1 71 ? -0.645 8.460 -14.538 1.00 89.56 71 LYS A N 1
ATOM 575 C CA . LYS A 1 71 ? -1.648 7.547 -13.975 1.00 89.56 71 LYS A CA 1
ATOM 576 C C . LYS A 1 71 ? -1.872 7.699 -12.468 1.00 89.56 71 LYS A C 1
ATOM 578 O O . LYS A 1 71 ? -2.727 6.996 -11.958 1.00 89.56 71 LYS A O 1
ATOM 583 N N . GLY A 1 72 ? -1.177 8.562 -11.728 1.00 92.12 72 GLY A N 1
ATOM 584 C CA . GLY A 1 72 ? -1.262 8.604 -10.251 1.00 92.12 72 GLY A CA 1
ATOM 585 C C . GLY A 1 72 ? -0.531 7.437 -9.546 1.00 92.12 72 GLY A C 1
ATOM 586 O O . GLY A 1 72 ? -0.038 6.536 -10.210 1.00 92.12 72 GLY A O 1
ATOM 587 N N . PRO A 1 73 ? -0.391 7.415 -8.210 1.00 93.50 73 PRO A N 1
ATOM 588 C CA . PRO A 1 73 ? 0.328 6.344 -7.507 1.00 93.50 73 PRO A CA 1
ATOM 589 C C . PRO A 1 73 ? -0.231 4.950 -7.818 1.00 93.50 73 PRO A C 1
ATOM 591 O O . PRO A 1 73 ? -1.444 4.760 -7.801 1.00 93.50 73 PRO A O 1
ATOM 594 N N . ALA A 1 74 ? 0.630 3.959 -8.061 1.00 94.00 74 ALA A N 1
ATOM 595 C CA . ALA A 1 74 ? 0.188 2.584 -8.319 1.00 94.00 74 ALA A CA 1
ATOM 596 C C . ALA A 1 74 ? -0.302 1.855 -7.060 1.00 94.00 74 ALA A C 1
ATOM 598 O O . ALA A 1 74 ? -1.177 1.001 -7.136 1.00 94.00 74 ALA A O 1
ATOM 599 N N . SER A 1 75 ? 0.253 2.203 -5.901 1.00 94.00 75 SER A N 1
ATOM 600 C CA . SER A 1 75 ? -0.011 1.569 -4.611 1.00 94.00 75 SER A CA 1
ATOM 601 C C . SER A 1 75 ? -0.318 2.630 -3.560 1.00 94.00 75 SER A C 1
ATOM 603 O O . SER A 1 75 ? 0.218 3.736 -3.625 1.00 94.00 75 SER A O 1
ATOM 605 N N . ALA A 1 76 ? -1.135 2.277 -2.568 1.00 92.69 76 ALA A N 1
ATOM 606 C CA . ALA A 1 76 ? -1.332 3.087 -1.366 1.00 92.69 76 ALA A CA 1
ATOM 607 C C . ALA A 1 76 ? -0.114 3.049 -0.414 1.00 92.69 76 ALA A C 1
ATOM 609 O O . ALA A 1 76 ? -0.048 3.809 0.548 1.00 92.69 76 ALA A O 1
ATOM 610 N N . THR A 1 77 ? 0.855 2.157 -0.653 1.00 89.69 77 THR A N 1
ATOM 611 C CA . THR A 1 77 ? 2.095 2.079 0.131 1.00 89.69 77 THR A CA 1
ATOM 612 C C . THR A 1 77 ? 3.084 3.162 -0.272 1.00 89.69 77 THR A C 1
ATOM 614 O O . THR A 1 77 ? 3.321 3.386 -1.456 1.00 89.69 77 THR A O 1
ATOM 617 N N . GLU A 1 78 ? 3.784 3.731 0.706 1.00 89.62 78 GLU A N 1
ATOM 618 C CA . GLU A 1 78 ? 4.845 4.712 0.445 1.00 89.62 78 GLU A CA 1
ATOM 619 C C . GLU A 1 78 ? 6.115 4.099 -0.166 1.00 89.62 78 GLU A C 1
ATOM 621 O O . GLU A 1 78 ? 6.917 4.808 -0.773 1.00 89.62 78 GLU A O 1
ATOM 626 N N . VAL A 1 79 ? 6.317 2.783 -0.021 1.00 94.06 79 VAL A N 1
ATOM 627 C CA . VAL A 1 79 ? 7.472 2.099 -0.612 1.00 94.06 79 VAL A CA 1
ATOM 628 C C . VAL A 1 79 ? 7.263 1.928 -2.112 1.00 94.06 79 VAL A C 1
ATOM 630 O O . VAL A 1 79 ? 6.279 1.334 -2.549 1.00 94.06 79 VAL A O 1
ATOM 633 N N . ARG A 1 80 ? 8.219 2.450 -2.881 1.00 95.19 80 ARG A N 1
ATOM 634 C CA . ARG A 1 80 ? 8.212 2.510 -4.345 1.00 95.19 80 ARG A CA 1
ATOM 635 C C . ARG A 1 80 ? 9.312 1.607 -4.914 1.00 95.19 80 ARG A C 1
ATOM 637 O O . ARG A 1 80 ? 10.369 1.510 -4.284 1.00 95.19 80 ARG A O 1
ATOM 644 N N . PRO A 1 81 ? 9.109 0.990 -6.088 1.00 96.94 81 PRO A N 1
ATOM 645 C CA . PRO A 1 81 ? 10.151 0.213 -6.748 1.00 96.94 81 PRO A CA 1
ATOM 646 C C . PRO A 1 81 ? 11.264 1.110 -7.295 1.00 96.94 81 PRO A C 1
ATOM 648 O O . PRO A 1 81 ? 11.083 2.316 -7.489 1.00 96.94 81 PRO A O 1
ATOM 651 N N . TRP A 1 82 ? 12.416 0.515 -7.588 1.00 97.88 82 TRP A N 1
ATOM 652 C CA . TRP A 1 82 ? 13.449 1.158 -8.403 1.00 97.88 82 TRP A CA 1
ATOM 653 C C . TRP A 1 82 ? 13.143 1.035 -9.892 1.00 97.88 82 TRP A C 1
ATOM 655 O O . TRP A 1 82 ? 12.634 0.007 -10.335 1.00 97.88 82 TRP A O 1
ATOM 665 N N . LEU A 1 83 ? 13.510 2.062 -10.656 1.00 97.81 83 LEU A N 1
ATOM 666 C CA . LEU A 1 83 ? 13.505 2.025 -12.112 1.00 97.81 83 LEU A CA 1
ATOM 667 C C . LEU A 1 83 ? 14.927 1.801 -12.630 1.00 97.81 83 LEU A C 1
ATOM 669 O O . LEU A 1 83 ? 15.827 2.589 -12.337 1.00 97.81 83 LEU A O 1
ATOM 673 N N . LEU A 1 84 ? 15.115 0.748 -13.416 1.00 97.69 84 LEU A N 1
ATOM 674 C CA . LEU A 1 84 ? 16.339 0.472 -14.158 1.00 97.69 84 LEU A CA 1
ATOM 675 C C . LEU A 1 84 ? 16.063 0.676 -15.647 1.00 97.69 84 LEU A C 1
ATOM 677 O O . LEU A 1 84 ? 15.125 0.099 -16.190 1.00 97.69 84 LEU A O 1
ATOM 681 N N . VAL A 1 85 ? 16.899 1.465 -16.308 1.00 97.44 85 VAL A N 1
ATOM 682 C CA . VAL A 1 85 ? 16.906 1.633 -17.761 1.00 97.44 85 VAL A CA 1
ATOM 683 C C . VAL A 1 85 ? 18.162 0.951 -18.286 1.00 97.44 85 VAL A C 1
ATOM 685 O O . VAL A 1 85 ? 19.278 1.400 -18.038 1.00 97.44 85 VAL A O 1
ATOM 688 N N . VAL A 1 86 ? 17.984 -0.178 -18.958 1.00 96.62 86 VAL A N 1
ATOM 689 C CA . VAL A 1 86 ? 19.071 -0.979 -19.517 1.00 96.62 86 VAL A CA 1
ATOM 690 C C . VAL A 1 86 ? 19.282 -0.570 -20.968 1.00 96.62 86 VAL A C 1
ATOM 692 O O . VAL A 1 86 ? 18.330 -0.550 -21.747 1.00 96.62 86 VAL A O 1
ATOM 695 N N . VAL A 1 87 ? 20.525 -0.263 -21.328 1.00 95.00 87 VAL A N 1
ATOM 696 C CA . VAL A 1 87 ? 20.925 0.166 -22.675 1.00 95.00 87 VAL A CA 1
ATOM 697 C C . VAL A 1 87 ? 22.036 -0.729 -23.223 1.00 95.00 87 VAL A C 1
ATOM 699 O O . VAL A 1 87 ? 22.831 -1.285 -22.457 1.00 95.00 87 VAL A O 1
ATOM 702 N N . GLY A 1 88 ? 22.130 -0.848 -24.548 1.00 90.94 88 GLY A N 1
ATOM 703 C CA . GLY A 1 88 ? 23.182 -1.636 -25.190 1.00 90.94 88 GLY A CA 1
ATOM 704 C C . GLY A 1 88 ? 24.593 -1.064 -25.007 1.00 90.94 88 GLY A C 1
ATOM 705 O O . GLY A 1 88 ? 25.514 -1.798 -24.641 1.00 90.94 88 GLY A O 1
ATOM 706 N N . ASP A 1 89 ? 24.772 0.238 -25.247 1.00 87.12 89 ASP A N 1
ATOM 707 C CA . ASP A 1 89 ? 26.056 0.946 -25.125 1.00 87.12 89 ASP A CA 1
ATOM 708 C C . ASP A 1 89 ? 25.852 2.403 -24.680 1.00 87.12 89 ASP A C 1
ATOM 710 O O . ASP A 1 89 ? 24.753 2.947 -24.738 1.00 87.12 89 ASP A O 1
ATOM 714 N N . GLY A 1 90 ? 26.941 3.026 -24.236 1.00 86.44 90 GLY A N 1
ATOM 715 C CA . GLY A 1 90 ? 27.027 4.411 -23.790 1.00 86.44 90 GLY A CA 1
ATOM 716 C C . GLY A 1 90 ? 27.590 4.529 -22.376 1.00 86.44 90 GLY A C 1
ATOM 717 O O . GLY A 1 90 ? 27.666 3.544 -21.631 1.00 86.44 90 GLY A O 1
ATOM 718 N N . ALA A 1 91 ? 28.037 5.735 -22.028 1.00 88.25 91 ALA A N 1
ATOM 719 C CA . ALA A 1 91 ? 28.463 6.067 -20.676 1.00 88.25 91 ALA A CA 1
ATOM 720 C C . ALA A 1 91 ? 27.225 6.288 -19.794 1.00 88.25 91 ALA A C 1
ATOM 722 O O . ALA A 1 91 ? 26.397 7.147 -20.084 1.00 88.25 91 ALA A O 1
ATOM 723 N N . GLU A 1 92 ? 27.088 5.506 -18.720 1.00 91.06 92 GLU A N 1
ATOM 724 C CA . GLU A 1 92 ? 25.881 5.501 -17.876 1.00 91.06 92 GLU A CA 1
ATOM 725 C C . GLU A 1 92 ? 25.553 6.880 -17.283 1.00 91.06 92 GLU A C 1
ATOM 727 O O . GLU A 1 92 ? 24.382 7.238 -17.197 1.00 91.06 92 GLU A O 1
ATOM 732 N N . GLU A 1 93 ? 26.567 7.669 -16.913 1.00 91.19 93 GLU A N 1
ATOM 733 C CA . GLU A 1 93 ? 26.386 9.014 -16.347 1.00 91.19 93 GLU A CA 1
ATOM 734 C C . GLU A 1 93 ? 25.834 10.011 -17.374 1.00 91.19 93 GLU A C 1
ATOM 736 O O . GLU A 1 93 ? 24.891 10.742 -17.074 1.00 91.19 93 GLU A O 1
ATOM 741 N N . GLU A 1 94 ? 26.372 10.003 -18.596 1.00 93.25 94 GLU A N 1
ATOM 742 C CA . GLU A 1 94 ? 25.912 10.864 -19.693 1.00 93.25 94 GLU A CA 1
ATOM 743 C C . GLU A 1 94 ? 24.481 10.505 -20.105 1.00 93.25 94 GLU A C 1
ATOM 745 O O . GLU A 1 94 ? 23.631 11.379 -20.276 1.00 93.25 94 GLU A O 1
ATOM 750 N N . LEU A 1 95 ? 24.187 9.206 -20.196 1.00 93.94 95 LEU A N 1
ATOM 751 C CA . LEU A 1 95 ? 22.850 8.717 -20.517 1.00 93.94 95 LEU A CA 1
ATOM 752 C C . LEU A 1 95 ? 21.841 9.021 -19.410 1.00 93.94 95 LEU A C 1
ATOM 754 O O . LEU A 1 95 ? 20.688 9.319 -19.706 1.00 93.94 95 LEU A O 1
ATOM 758 N N . LEU A 1 96 ? 22.251 8.963 -18.140 1.00 95.12 96 LEU A N 1
ATOM 759 C CA . LEU A 1 96 ? 21.394 9.347 -17.023 1.00 95.12 96 LEU A CA 1
ATOM 760 C C . LEU A 1 96 ? 21.095 10.850 -17.041 1.00 95.12 96 LEU A C 1
ATOM 762 O O . LEU A 1 96 ? 19.957 11.227 -16.771 1.00 95.12 96 LEU A O 1
ATOM 766 N N . ALA A 1 97 ? 22.077 11.697 -17.363 1.00 95.06 97 ALA A N 1
ATOM 767 C CA . ALA A 1 97 ? 21.856 13.134 -17.528 1.00 95.06 97 ALA A CA 1
ATOM 768 C C . ALA A 1 97 ? 20.867 13.410 -18.671 1.00 95.06 97 ALA A C 1
ATOM 770 O O . ALA A 1 97 ? 19.838 14.044 -18.447 1.00 95.06 97 ALA A O 1
ATOM 771 N N . SER A 1 98 ? 21.108 12.815 -19.844 1.00 95.12 98 SER A N 1
ATOM 772 C CA . SER A 1 98 ? 20.204 12.916 -20.996 1.00 95.12 98 SER A CA 1
ATOM 773 C C . SER A 1 98 ? 18.796 12.399 -20.683 1.00 95.12 98 SER A C 1
ATOM 775 O O . SER A 1 98 ? 17.813 13.029 -21.066 1.00 95.12 98 SER A O 1
ATOM 777 N N . PHE A 1 99 ? 18.674 11.296 -19.939 1.00 96.06 99 PHE A N 1
ATOM 778 C CA . PHE A 1 99 ? 17.384 10.778 -19.488 1.00 96.06 99 PHE A CA 1
ATOM 779 C C . PHE A 1 99 ? 16.613 11.811 -18.657 1.00 96.06 99 PHE A C 1
ATOM 781 O O . PHE A 1 99 ? 15.417 11.989 -18.873 1.00 96.06 99 PHE A O 1
ATOM 788 N N . TRP A 1 100 ? 17.271 12.502 -17.721 1.00 96.44 100 TRP A N 1
ATOM 789 C CA . TRP A 1 100 ? 16.604 13.519 -16.904 1.00 96.44 100 TRP A CA 1
ATOM 790 C C . TRP A 1 100 ? 16.191 14.748 -17.711 1.00 96.44 100 TRP A C 1
ATOM 792 O O . TRP A 1 100 ? 15.081 15.240 -17.502 1.00 96.44 100 TRP A O 1
ATOM 802 N N . ASP A 1 101 ? 17.023 15.191 -18.654 1.00 96.38 101 ASP A N 1
ATOM 803 C CA . ASP A 1 101 ? 16.679 16.290 -19.559 1.00 96.38 101 ASP A CA 1
ATOM 804 C C . ASP A 1 101 ? 15.423 15.945 -20.373 1.00 96.38 101 ASP A C 1
ATOM 806 O O . ASP A 1 101 ? 14.460 16.715 -20.389 1.00 96.38 101 ASP A O 1
ATOM 810 N N . LEU A 1 102 ? 15.377 14.744 -20.958 1.00 96.75 102 LEU A N 1
ATOM 811 C CA . LEU A 1 102 ? 14.224 14.254 -21.717 1.00 96.75 102 LEU A CA 1
ATOM 812 C C . LEU A 1 102 ? 12.967 14.133 -20.850 1.00 96.75 102 LEU A C 1
ATOM 814 O O . LEU A 1 102 ? 11.899 14.584 -21.255 1.00 96.75 102 LEU A O 1
ATOM 818 N N . VAL A 1 103 ? 13.075 13.562 -19.645 1.00 96.44 103 VAL A N 1
ATOM 819 C CA . VAL A 1 103 ? 11.934 13.457 -18.717 1.00 96.44 103 VAL A CA 1
ATOM 820 C C . VAL A 1 103 ? 11.382 14.839 -18.382 1.00 96.44 103 VAL A C 1
ATOM 822 O O . VAL A 1 103 ? 10.169 15.018 -18.395 1.00 96.44 103 VAL A O 1
ATOM 825 N N . SER A 1 104 ? 12.258 15.812 -18.116 1.00 95.19 104 SER A N 1
ATOM 826 C CA . SER A 1 104 ? 11.849 17.181 -17.783 1.00 95.19 104 SER A CA 1
ATOM 827 C C . SER A 1 104 ? 11.168 17.911 -18.944 1.00 95.19 104 SER A C 1
ATOM 829 O O . SER A 1 104 ? 10.333 18.784 -18.710 1.00 95.19 104 SER A O 1
ATOM 831 N N . ALA A 1 105 ? 11.503 17.544 -20.185 1.00 96.19 105 ALA A N 1
ATOM 832 C CA . ALA A 1 105 ? 10.849 18.064 -21.378 1.00 96.19 105 ALA A CA 1
ATOM 833 C C . ALA A 1 105 ? 9.484 17.400 -21.627 1.00 96.19 105 ALA A C 1
ATOM 835 O O . ALA A 1 105 ? 8.566 18.063 -22.106 1.00 96.19 105 ALA A O 1
ATOM 836 N N . GLU A 1 106 ? 9.347 16.114 -21.294 1.00 96.31 106 GLU A N 1
ATOM 837 C CA . GLU A 1 106 ? 8.145 15.323 -21.576 1.00 96.31 106 GLU A CA 1
ATOM 838 C C . GLU A 1 106 ? 7.045 15.496 -20.516 1.00 96.31 106 GLU A C 1
ATOM 840 O O . GLU A 1 106 ? 5.857 15.453 -20.831 1.00 96.31 106 GLU A O 1
ATOM 845 N N . THR A 1 107 ? 7.405 15.675 -19.241 1.00 95.75 107 THR A N 1
ATOM 846 C CA . THR A 1 107 ? 6.425 15.755 -18.150 1.00 95.75 107 THR A CA 1
ATOM 847 C C . THR A 1 107 ? 6.892 16.626 -16.991 1.00 95.75 107 THR A C 1
ATOM 849 O O . THR A 1 107 ? 8.068 16.677 -16.640 1.00 95.75 107 THR A O 1
ATOM 852 N N . SER A 1 108 ? 5.933 17.285 -16.338 1.00 94.88 108 SER A N 1
ATOM 853 C CA . SER A 1 108 ? 6.169 18.051 -15.112 1.00 94.88 108 SER A CA 1
ATOM 854 C C . SER A 1 108 ? 6.092 17.204 -13.835 1.00 94.88 108 SER A C 1
ATOM 856 O O . SER A 1 108 ? 6.276 17.743 -12.744 1.00 94.88 108 SER A O 1
ATOM 858 N N . ILE A 1 109 ? 5.749 15.914 -13.929 1.00 95.69 109 ILE A N 1
ATOM 859 C CA . ILE A 1 109 ? 5.618 15.029 -12.764 1.00 95.69 109 ILE A CA 1
ATOM 860 C C . ILE A 1 109 ? 6.994 14.484 -12.375 1.00 95.69 109 ILE A C 1
ATOM 862 O O . ILE A 1 109 ? 7.693 13.894 -13.197 1.00 95.69 109 ILE A O 1
ATOM 866 N N . ASP A 1 110 ? 7.368 14.611 -11.098 1.00 93.81 110 ASP A N 1
ATOM 867 C CA . ASP A 1 110 ? 8.627 14.049 -10.607 1.00 93.81 110 ASP A CA 1
ATOM 868 C C . ASP A 1 110 ? 8.563 12.511 -10.619 1.00 93.81 110 ASP A C 1
ATOM 870 O O . ASP A 1 110 ? 7.716 11.885 -9.975 1.00 93.81 110 ASP A O 1
ATOM 874 N N . VAL A 1 111 ? 9.507 11.868 -11.312 1.00 95.00 111 VAL A N 1
ATOM 875 C CA . VAL A 1 111 ? 9.672 10.403 -11.332 1.00 95.00 111 VAL A CA 1
ATOM 876 C C . VAL A 1 111 ? 9.753 9.834 -9.914 1.00 95.00 111 VAL A C 1
ATOM 878 O O . VAL A 1 111 ? 9.264 8.729 -9.646 1.00 95.00 111 VAL A O 1
ATOM 881 N N . ARG A 1 112 ? 10.349 10.590 -8.984 1.00 92.56 112 ARG A N 1
ATOM 882 C CA . ARG A 1 112 ? 10.502 10.198 -7.583 1.00 92.56 112 ARG A CA 1
ATOM 883 C C . ARG A 1 112 ? 9.171 10.030 -6.881 1.00 92.56 112 ARG A C 1
ATOM 885 O O . ARG A 1 112 ? 9.137 9.277 -5.913 1.00 92.56 112 ARG A O 1
ATOM 892 N N . ASP A 1 113 ? 8.082 10.624 -7.370 1.00 92.31 113 ASP A N 1
ATOM 893 C CA . ASP A 1 113 ? 6.737 10.425 -6.824 1.00 92.31 113 ASP A CA 1
ATOM 894 C C . ASP A 1 113 ? 6.240 8.989 -6.994 1.00 92.31 113 ASP A C 1
ATOM 896 O O . ASP A 1 113 ? 5.404 8.529 -6.211 1.00 92.31 113 ASP A O 1
ATOM 900 N N . ARG A 1 114 ? 6.769 8.251 -7.979 1.00 94.12 114 ARG A N 1
ATOM 901 C CA . ARG A 1 114 ? 6.325 6.886 -8.321 1.00 94.12 114 ARG A CA 1
ATOM 902 C C . ARG A 1 114 ? 7.405 5.830 -8.165 1.00 94.12 114 ARG A C 1
ATOM 904 O O . ARG A 1 114 ? 7.077 4.684 -7.869 1.00 94.12 114 ARG A O 1
ATOM 911 N N . PHE A 1 115 ? 8.668 6.217 -8.288 1.00 96.25 115 PHE A N 1
ATOM 912 C CA . PHE A 1 115 ? 9.822 5.334 -8.161 1.00 96.25 115 PHE A CA 1
ATOM 913 C C . PHE A 1 115 ? 10.749 5.811 -7.050 1.00 96.25 115 PHE A C 1
ATOM 915 O O . PHE A 1 115 ? 10.884 7.002 -6.790 1.00 96.25 115 PHE A O 1
ATOM 922 N N . ARG A 1 116 ? 11.438 4.883 -6.383 1.00 95.69 116 ARG A N 1
ATOM 923 C CA . ARG A 1 116 ? 12.414 5.236 -5.343 1.00 95.69 116 ARG A CA 1
ATOM 924 C C . ARG A 1 116 ? 13.626 5.971 -5.919 1.00 95.69 116 ARG A C 1
ATOM 926 O O . ARG A 1 116 ? 14.230 6.801 -5.240 1.00 95.69 116 ARG A O 1
ATOM 933 N N . GLY A 1 117 ? 13.984 5.644 -7.150 1.00 95.19 117 GLY A N 1
ATOM 934 C CA . GLY A 1 117 ? 15.077 6.247 -7.888 1.00 95.19 117 GLY A CA 1
ATOM 935 C C . GLY A 1 117 ? 15.236 5.583 -9.247 1.00 95.19 117 GLY A C 1
ATOM 936 O O . GLY A 1 117 ? 14.612 4.555 -9.521 1.00 95.19 117 GLY A O 1
ATOM 937 N N . VAL A 1 118 ? 16.089 6.185 -10.072 1.00 96.62 118 VAL A N 1
ATOM 938 C CA . VAL A 1 118 ? 16.397 5.717 -11.425 1.00 96.62 118 VAL A CA 1
ATOM 939 C C . VAL A 1 118 ? 17.868 5.332 -11.518 1.00 96.62 118 VAL A C 1
ATOM 941 O O . VAL A 1 118 ? 18.733 5.963 -10.894 1.00 96.62 118 VAL A O 1
ATOM 944 N N . ARG A 1 119 ? 18.147 4.274 -12.274 1.00 95.75 119 ARG A N 1
ATOM 945 C CA . ARG A 1 119 ? 19.488 3.813 -12.629 1.00 95.75 119 ARG A CA 1
ATOM 946 C C . ARG A 1 119 ? 19.533 3.495 -14.112 1.00 95.75 119 ARG A C 1
ATOM 948 O O . ARG A 1 119 ? 18.628 2.835 -14.607 1.00 95.75 119 ARG A O 1
ATOM 955 N N . VAL A 1 120 ? 20.575 3.953 -14.793 1.00 95.38 120 VAL A N 1
ATOM 956 C CA . VAL A 1 120 ? 20.878 3.548 -16.168 1.00 95.38 120 VAL A CA 1
ATOM 957 C C . VAL A 1 120 ? 22.013 2.536 -16.101 1.00 95.38 120 VAL A C 1
ATOM 959 O O . VAL A 1 120 ? 22.981 2.780 -15.388 1.00 95.38 120 VAL A O 1
ATOM 962 N N . VAL A 1 121 ? 21.874 1.404 -16.791 1.00 93.81 121 VAL A N 1
ATOM 963 C CA . VAL A 1 121 ? 22.882 0.333 -16.818 1.00 93.81 121 VAL A CA 1
ATOM 964 C C . VAL A 1 121 ? 23.237 0.009 -18.262 1.00 93.81 121 VAL A C 1
ATOM 966 O O . VAL A 1 121 ? 22.356 -0.314 -19.059 1.00 93.81 121 VAL A O 1
ATOM 969 N N . SER A 1 122 ? 24.524 0.073 -18.590 1.00 91.75 122 SER A N 1
ATOM 970 C CA . SER A 1 122 ? 25.053 -0.147 -19.935 1.00 91.75 122 SER A CA 1
ATOM 971 C C . SER A 1 122 ? 25.694 -1.527 -20.058 1.00 91.75 122 SER A C 1
ATOM 973 O O . SER A 1 122 ? 26.649 -1.861 -19.352 1.00 91.75 122 SER A O 1
ATOM 975 N N . LEU A 1 123 ? 25.196 -2.343 -20.993 1.00 89.12 123 LEU A N 1
ATOM 976 C CA . LEU A 1 123 ? 25.688 -3.711 -21.214 1.00 89.12 123 LEU A CA 1
ATOM 977 C C . LEU A 1 123 ? 27.140 -3.746 -21.731 1.00 89.12 123 LEU A C 1
ATOM 979 O O . LEU A 1 123 ? 27.860 -4.733 -21.533 1.00 89.12 123 LEU A O 1
ATOM 983 N N . SER A 1 124 ? 27.592 -2.686 -22.406 1.00 80.81 124 SER A N 1
ATOM 984 C CA . SER A 1 124 ? 28.947 -2.573 -22.957 1.00 80.81 124 SER A CA 1
ATOM 985 C C . SER A 1 124 ? 29.960 -1.977 -21.969 1.00 80.81 124 SER A C 1
ATOM 987 O O . SER A 1 124 ? 31.147 -2.311 -22.051 1.00 80.81 124 SER A O 1
ATOM 989 N N . ALA A 1 125 ? 29.528 -1.114 -21.038 1.00 65.00 125 ALA A N 1
ATOM 990 C CA . ALA A 1 125 ? 30.415 -0.370 -20.139 1.00 65.00 125 ALA A CA 1
ATOM 991 C C . ALA A 1 125 ? 31.259 -1.314 -19.271 1.00 65.00 125 ALA A C 1
ATOM 993 O O . ALA A 1 125 ? 32.452 -1.090 -19.050 1.00 65.00 125 ALA A O 1
ATOM 994 N N . GLN A 1 126 ? 30.684 -2.457 -18.903 1.00 58.50 126 GLN A N 1
ATOM 995 C CA . GLN A 1 126 ? 31.341 -3.499 -18.120 1.00 58.50 126 GLN A CA 1
ATOM 996 C C . GLN A 1 126 ? 32.503 -4.199 -18.848 1.00 58.50 126 GLN A C 1
ATOM 998 O O . GLN A 1 126 ? 33.343 -4.837 -18.213 1.00 58.50 126 GLN A O 1
ATOM 1003 N N . ARG A 1 127 ? 32.598 -4.053 -20.178 1.00 56.91 127 ARG A N 1
ATOM 1004 C CA . ARG A 1 127 ? 33.703 -4.596 -20.984 1.00 56.91 127 ARG A CA 1
ATOM 1005 C C . ARG A 1 127 ? 34.954 -3.716 -20.951 1.00 56.91 127 ARG A C 1
ATOM 1007 O O . ARG A 1 127 ? 36.043 -4.218 -21.218 1.00 56.91 127 ARG A O 1
ATOM 1014 N N . ARG A 1 128 ? 34.825 -2.420 -20.637 1.00 54.19 128 ARG A N 1
ATOM 1015 C CA . ARG A 1 128 ? 35.912 -1.430 -20.786 1.00 54.19 128 ARG A CA 1
ATOM 1016 C C . ARG A 1 128 ? 36.921 -1.423 -19.621 1.00 54.19 128 ARG A C 1
ATOM 1018 O O . ARG A 1 128 ? 37.982 -0.826 -19.759 1.00 54.19 128 ARG A O 1
ATOM 1025 N N . GLY A 1 129 ? 36.639 -2.116 -18.510 1.00 51.53 129 GLY A N 1
ATOM 1026 C CA . GLY A 1 129 ? 37.468 -2.103 -17.289 1.00 51.53 129 GLY A CA 1
ATOM 1027 C C . GLY A 1 129 ? 38.421 -3.290 -17.065 1.00 51.53 129 GLY A C 1
ATOM 1028 O O . GLY A 1 129 ? 39.120 -3.311 -16.054 1.00 51.53 129 GLY A O 1
ATOM 1029 N N . VAL A 1 130 ? 38.471 -4.297 -17.947 1.00 51.81 130 VAL A N 1
ATOM 1030 C CA . VAL A 1 130 ? 39.203 -5.549 -17.663 1.00 51.81 130 VAL A CA 1
ATOM 1031 C C . VAL A 1 130 ? 40.521 -5.626 -18.437 1.00 51.81 130 VAL A C 1
ATOM 1033 O O . VAL A 1 130 ? 40.569 -6.001 -19.608 1.00 51.81 130 VAL A O 1
ATOM 1036 N N . GLY A 1 131 ? 41.628 -5.330 -17.750 1.00 53.53 131 GLY A N 1
ATOM 1037 C CA . GLY A 1 131 ? 42.960 -5.753 -18.183 1.00 53.53 131 GLY A CA 1
ATOM 1038 C C . GLY A 1 131 ? 43.034 -7.283 -18.303 1.00 53.53 131 GLY A C 1
ATOM 1039 O O . GLY A 1 131 ? 42.449 -8.004 -17.499 1.00 53.53 131 GLY A O 1
ATOM 1040 N N . ARG A 1 132 ? 43.772 -7.780 -19.306 1.00 51.78 132 ARG A N 1
ATOM 1041 C CA . ARG A 1 132 ? 43.870 -9.177 -19.809 1.00 51.78 132 ARG A CA 1
ATOM 1042 C C . ARG A 1 132 ? 44.152 -10.326 -18.801 1.00 51.78 132 ARG A C 1
ATOM 1044 O O . ARG A 1 132 ? 44.467 -11.428 -19.240 1.00 51.78 132 ARG A O 1
ATOM 1051 N N . ARG A 1 133 ? 44.085 -10.138 -17.478 1.00 51.28 133 ARG A N 1
ATOM 1052 C CA . ARG A 1 133 ? 44.546 -11.124 -16.475 1.00 51.28 133 ARG A CA 1
ATOM 1053 C C . ARG A 1 133 ? 43.509 -11.671 -15.485 1.00 51.28 133 ARG A C 1
ATOM 1055 O O . ARG A 1 133 ? 43.898 -12.462 -14.633 1.00 51.28 133 ARG A O 1
ATOM 1062 N N . GLN A 1 134 ? 42.215 -11.369 -15.596 1.00 53.03 134 GLN A N 1
ATOM 1063 C CA . GLN A 1 134 ? 41.203 -11.982 -14.715 1.00 53.03 134 GLN A CA 1
ATOM 1064 C C . GLN A 1 134 ? 40.352 -13.029 -15.447 1.00 53.03 134 GLN A C 1
ATOM 1066 O O . GLN A 1 134 ? 39.538 -12.717 -16.308 1.00 53.03 134 GLN A O 1
ATOM 1071 N N . ARG A 1 135 ? 40.549 -14.301 -15.073 1.00 49.09 135 ARG A N 1
ATOM 1072 C CA . ARG A 1 135 ? 39.900 -15.514 -15.616 1.00 49.09 135 ARG A CA 1
ATOM 1073 C C . ARG A 1 135 ? 38.425 -15.712 -15.205 1.00 49.09 135 ARG A C 1
ATOM 1075 O O . ARG A 1 135 ? 37.887 -16.797 -15.380 1.00 49.09 135 ARG A O 1
ATOM 1082 N N . HIS A 1 136 ? 37.756 -14.661 -14.743 1.00 55.25 136 HIS A N 1
ATOM 1083 C CA . HIS A 1 136 ? 36.304 -14.615 -14.547 1.00 55.25 136 HIS A CA 1
ATOM 1084 C C . HIS A 1 136 ? 35.791 -13.296 -15.129 1.00 55.25 136 HIS A C 1
ATOM 1086 O O . HIS A 1 136 ? 35.441 -12.374 -14.398 1.00 55.25 136 HIS A O 1
ATOM 1092 N N . ALA A 1 137 ? 35.864 -13.158 -16.455 1.00 57.78 137 ALA A N 1
ATOM 1093 C CA . ALA A 1 137 ? 35.338 -11.981 -17.131 1.00 57.78 137 ALA A CA 1
ATOM 1094 C C . ALA A 1 137 ? 33.828 -11.915 -16.873 1.00 57.78 137 ALA A C 1
ATOM 1096 O O . ALA A 1 137 ? 33.099 -12.817 -17.287 1.00 57.78 137 ALA A O 1
ATOM 1097 N N . LYS A 1 138 ? 33.382 -10.880 -16.153 1.00 65.62 138 LYS A N 1
ATOM 1098 C CA . LYS A 1 138 ? 31.959 -10.635 -15.936 1.00 65.62 138 LYS A CA 1
ATOM 1099 C C . LYS A 1 138 ? 31.254 -10.511 -17.291 1.00 65.62 138 LYS A C 1
ATOM 1101 O O . LYS A 1 138 ? 31.734 -9.802 -18.179 1.00 65.62 138 LYS A O 1
ATOM 1106 N N . GLY A 1 139 ? 30.143 -11.218 -17.458 1.00 74.06 139 GLY A N 1
ATOM 1107 C CA . GLY A 1 139 ? 29.310 -11.128 -18.650 1.00 74.06 139 GLY A CA 1
ATOM 1108 C C . GLY A 1 139 ? 28.625 -9.758 -18.757 1.00 74.06 139 GLY A C 1
ATOM 1109 O O . GLY A 1 139 ? 28.505 -9.054 -17.753 1.00 74.06 139 GLY A O 1
ATOM 1110 N N . PRO A 1 140 ? 28.112 -9.383 -19.946 1.00 79.62 140 PRO A N 1
ATOM 1111 C CA . PRO A 1 140 ? 27.366 -8.130 -20.141 1.00 79.62 140 PRO A CA 1
ATOM 1112 C C . PRO A 1 140 ? 26.179 -7.968 -19.176 1.00 79.62 140 PRO A C 1
ATOM 1114 O O . PRO A 1 140 ? 25.806 -6.862 -18.811 1.00 79.62 140 PRO A O 1
ATOM 1117 N N . TRP A 1 141 ? 25.610 -9.090 -18.733 1.00 88.06 141 TRP A N 1
ATOM 1118 C CA . TRP A 1 141 ? 24.439 -9.153 -17.861 1.00 88.06 141 TRP A CA 1
ATOM 1119 C C . TRP A 1 141 ? 24.755 -9.086 -16.369 1.00 88.06 141 TRP A C 1
ATOM 1121 O O . TRP A 1 141 ? 23.838 -8.925 -15.565 1.00 88.06 141 TRP A O 1
ATOM 1131 N N . ASP A 1 142 ? 26.025 -9.197 -15.977 1.00 87.06 142 ASP A N 1
ATOM 1132 C CA . ASP A 1 142 ? 26.381 -9.209 -14.559 1.00 87.06 142 ASP A CA 1
ATOM 1133 C C . ASP A 1 142 ? 26.116 -7.851 -13.907 1.00 87.06 142 ASP A C 1
ATOM 1135 O O . ASP A 1 142 ? 25.679 -7.816 -12.765 1.00 87.06 142 ASP A O 1
ATOM 1139 N N . GLY A 1 143 ? 26.306 -6.739 -14.626 1.00 87.38 143 GLY A N 1
ATOM 1140 C CA . GLY A 1 143 ? 25.974 -5.400 -14.121 1.00 87.38 143 GLY A CA 1
ATOM 1141 C C . GLY A 1 143 ? 24.484 -5.226 -13.879 1.00 87.38 143 GLY A C 1
ATOM 1142 O O . GLY A 1 143 ? 24.075 -4.790 -12.807 1.00 87.38 143 GLY A O 1
ATOM 1143 N N . VAL A 1 144 ? 23.661 -5.660 -14.839 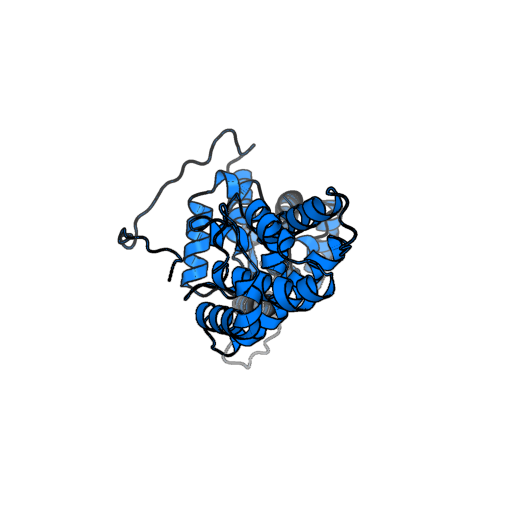1.00 92.44 144 VAL A N 1
ATOM 1144 C CA . VAL A 1 144 ? 22.198 -5.652 -14.698 1.00 92.44 144 VAL A CA 1
ATOM 1145 C C . VAL A 1 144 ? 21.774 -6.527 -13.521 1.00 92.44 144 VAL A C 1
ATOM 1147 O O . VAL A 1 144 ? 20.963 -6.101 -12.704 1.00 92.44 144 VAL A O 1
ATOM 1150 N N . ARG A 1 145 ? 22.344 -7.731 -13.386 1.00 93.94 145 ARG A N 1
ATOM 1151 C CA . ARG A 1 145 ? 22.061 -8.635 -12.265 1.00 93.94 145 ARG A CA 1
ATOM 1152 C C . ARG A 1 145 ? 22.450 -8.018 -10.923 1.00 93.94 145 ARG A C 1
ATOM 1154 O O . ARG A 1 145 ? 21.637 -8.041 -10.002 1.00 93.94 145 ARG A O 1
ATOM 1161 N N . ASP A 1 146 ? 23.667 -7.491 -10.813 1.00 92.88 146 ASP A N 1
ATOM 1162 C CA . ASP A 1 146 ? 24.181 -6.866 -9.592 1.00 92.88 146 ASP A CA 1
ATOM 1163 C C . ASP A 1 146 ? 23.283 -5.681 -9.188 1.00 92.88 146 ASP A C 1
ATOM 1165 O O . ASP A 1 146 ? 22.905 -5.553 -8.020 1.00 92.88 146 ASP A O 1
ATOM 1169 N N . GLU A 1 147 ? 22.855 -4.868 -10.157 1.00 94.88 147 GLU A N 1
ATOM 1170 C CA . GLU A 1 147 ? 22.002 -3.706 -9.920 1.00 94.88 147 GLU A CA 1
ATOM 1171 C C . GLU A 1 147 ? 20.557 -4.085 -9.557 1.00 94.88 147 GLU A C 1
ATOM 1173 O O . GLU A 1 147 ? 19.996 -3.520 -8.617 1.00 94.88 147 GLU A O 1
ATOM 1178 N N . VAL A 1 148 ? 19.969 -5.090 -10.218 1.00 97.31 148 VAL A N 1
ATOM 1179 C CA . VAL A 1 148 ? 18.649 -5.634 -9.852 1.00 97.31 148 VAL A CA 1
ATOM 1180 C C . VAL A 1 148 ? 18.672 -6.183 -8.427 1.00 97.31 148 VAL A C 1
ATOM 1182 O O . VAL A 1 148 ? 17.779 -5.869 -7.640 1.00 97.31 148 VAL A O 1
ATOM 1185 N N . LEU A 1 149 ? 19.693 -6.965 -8.060 1.00 97.44 149 LEU A N 1
ATOM 1186 C CA . LEU A 1 149 ? 19.822 -7.514 -6.707 1.00 97.44 149 LEU A CA 1
ATOM 1187 C C . LEU A 1 149 ? 19.984 -6.399 -5.668 1.00 97.44 149 LEU A C 1
ATOM 1189 O O . LEU A 1 149 ? 19.286 -6.400 -4.653 1.00 97.44 149 LEU A O 1
ATOM 1193 N N . ARG A 1 150 ? 20.832 -5.402 -5.945 1.00 97.31 150 ARG A N 1
ATOM 1194 C CA . ARG A 1 150 ? 21.032 -4.235 -5.074 1.00 97.31 150 ARG A CA 1
ATOM 1195 C C . ARG A 1 150 ? 19.732 -3.459 -4.862 1.00 97.31 150 ARG A C 1
ATOM 1197 O O . ARG A 1 150 ? 19.373 -3.145 -3.726 1.00 97.31 150 ARG A O 1
ATOM 1204 N N . ALA A 1 151 ? 19.032 -3.132 -5.944 1.00 97.62 151 ALA A N 1
ATOM 1205 C CA . ALA A 1 151 ? 17.780 -2.387 -5.907 1.00 97.62 151 ALA A CA 1
ATOM 1206 C C . ALA A 1 151 ? 16.658 -3.179 -5.213 1.00 97.62 151 ALA A C 1
ATOM 1208 O O . ALA A 1 151 ? 15.906 -2.614 -4.412 1.00 97.62 151 ALA A O 1
ATOM 1209 N N . SER A 1 152 ? 16.598 -4.492 -5.451 1.00 97.75 152 SER A N 1
ATOM 1210 C CA . SER A 1 152 ? 15.682 -5.407 -4.771 1.00 97.75 152 SER A CA 1
ATOM 1211 C C . SER A 1 152 ? 15.934 -5.420 -3.264 1.00 97.75 152 SER A C 1
ATOM 1213 O O . SER A 1 152 ? 15.015 -5.176 -2.485 1.00 97.75 152 SER A O 1
ATOM 1215 N N . ASP A 1 153 ? 17.183 -5.604 -2.831 1.00 97.94 153 ASP A N 1
ATOM 1216 C CA . ASP A 1 153 ? 17.551 -5.614 -1.411 1.00 97.94 153 ASP A CA 1
ATOM 1217 C C . ASP A 1 153 ? 17.177 -4.309 -0.700 1.00 97.94 153 ASP A C 1
ATOM 1219 O O . ASP A 1 153 ? 16.652 -4.324 0.419 1.00 97.94 153 ASP A O 1
ATOM 1223 N N . LEU A 1 154 ? 17.430 -3.164 -1.340 1.00 97.25 154 LEU A N 1
ATOM 1224 C CA . LEU A 1 154 ? 17.067 -1.855 -0.797 1.00 97.25 154 LEU A CA 1
ATOM 1225 C C . LEU A 1 154 ? 15.551 -1.712 -0.634 1.00 97.25 154 LEU A C 1
ATOM 1227 O O . LEU A 1 154 ? 15.087 -1.259 0.417 1.00 97.25 154 LEU A O 1
ATOM 1231 N N . THR A 1 155 ? 14.779 -2.125 -1.640 1.00 97.25 155 THR A N 1
ATOM 1232 C CA . THR A 1 155 ? 13.314 -2.044 -1.596 1.00 97.25 155 THR A CA 1
ATOM 1233 C C . THR A 1 155 ? 12.744 -2.996 -0.558 1.00 97.25 155 THR A C 1
ATOM 1235 O O . THR A 1 155 ? 11.920 -2.583 0.254 1.00 97.25 155 THR A O 1
ATOM 1238 N N . GLN A 1 156 ? 13.243 -4.229 -0.473 1.00 96.81 156 GLN A N 1
ATOM 1239 C CA . GLN A 1 156 ? 12.799 -5.186 0.539 1.00 96.81 156 GLN A CA 1
ATOM 1240 C C . GLN A 1 156 ? 13.093 -4.710 1.960 1.00 96.81 156 GLN A C 1
ATOM 1242 O O . GLN A 1 156 ? 12.258 -4.894 2.846 1.00 96.81 156 GLN A O 1
ATOM 1247 N N . ARG A 1 157 ? 14.236 -4.055 2.205 1.00 97.25 157 ARG A N 1
ATOM 1248 C CA . ARG A 1 157 ? 14.519 -3.417 3.504 1.00 97.25 157 ARG A CA 1
ATOM 1249 C C . ARG A 1 157 ? 13.501 -2.319 3.823 1.00 97.25 157 ARG A C 1
ATOM 1251 O O . ARG A 1 157 ? 12.983 -2.292 4.937 1.00 97.25 157 ARG A O 1
ATOM 1258 N N . ALA A 1 158 ? 13.164 -1.466 2.855 1.00 96.56 158 ALA A N 1
ATOM 1259 C CA . ALA A 1 158 ? 12.136 -0.435 3.024 1.00 96.56 158 ALA A CA 1
ATOM 1260 C C . ALA A 1 158 ? 10.734 -1.037 3.255 1.00 96.56 158 ALA A C 1
ATOM 1262 O O . ALA A 1 158 ? 9.990 -0.585 4.130 1.00 96.56 158 ALA A O 1
ATOM 1263 N N . ARG A 1 159 ? 10.388 -2.112 2.536 1.00 96.31 159 ARG A N 1
ATOM 1264 C CA . ARG A 1 159 ? 9.142 -2.863 2.735 1.00 96.31 159 ARG A CA 1
ATOM 1265 C C . ARG A 1 159 ? 9.084 -3.507 4.121 1.00 96.31 159 ARG A C 1
ATOM 1267 O O . ARG A 1 159 ? 8.048 -3.438 4.770 1.00 96.31 159 ARG A O 1
ATOM 1274 N N . ARG A 1 160 ? 10.189 -4.067 4.632 1.00 95.56 160 ARG A N 1
ATOM 1275 C CA . ARG A 1 160 ? 10.265 -4.567 6.021 1.00 95.56 160 ARG A CA 1
ATOM 1276 C C . ARG A 1 160 ? 10.027 -3.448 7.027 1.00 95.56 160 ARG A C 1
ATOM 1278 O O . ARG A 1 160 ? 9.223 -3.625 7.932 1.00 95.56 160 ARG A O 1
ATOM 1285 N N . GLY A 1 161 ? 10.687 -2.303 6.843 1.00 93.50 161 GLY A N 1
ATOM 1286 C CA . GLY A 1 161 ? 10.558 -1.150 7.739 1.00 93.50 161 GLY A CA 1
ATOM 1287 C C . GLY A 1 161 ? 9.153 -0.540 7.786 1.00 93.50 161 GLY A C 1
ATOM 1288 O O . GLY A 1 161 ? 8.776 0.024 8.805 1.00 93.50 161 GLY A O 1
ATOM 1289 N N . SER A 1 162 ? 8.370 -0.683 6.715 1.00 92.38 162 SER A N 1
ATOM 1290 C CA . SER A 1 162 ? 6.981 -0.202 6.621 1.00 92.38 162 SER A CA 1
ATOM 1291 C C . SER A 1 162 ? 5.930 -1.301 6.811 1.00 92.38 162 SER A C 1
ATOM 1293 O O . SER A 1 162 ? 4.752 -1.080 6.53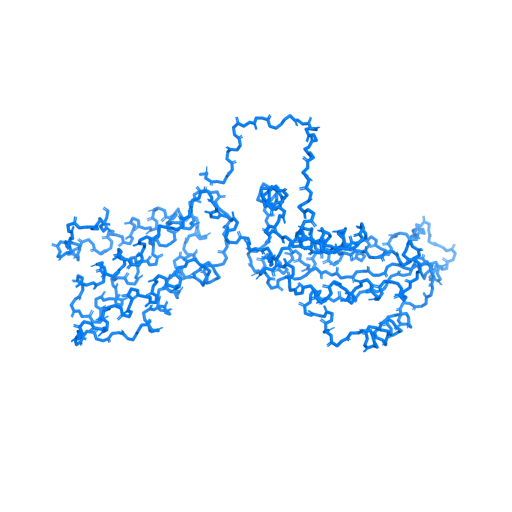0 1.00 92.38 162 SER A O 1
ATOM 1295 N N . SER A 1 163 ? 6.334 -2.502 7.241 1.00 93.44 163 SER A N 1
ATOM 1296 C CA . SER A 1 163 ? 5.436 -3.653 7.390 1.00 93.44 163 SER A CA 1
ATOM 1297 C C . SER A 1 163 ? 4.645 -3.969 6.110 1.00 93.44 163 SER A C 1
ATOM 1299 O O . SER A 1 163 ? 3.472 -4.330 6.162 1.00 93.44 163 SER A O 1
ATOM 1301 N N . SER A 1 164 ? 5.290 -3.850 4.948 1.00 94.44 164 SER A N 1
ATOM 1302 C CA . SER A 1 164 ? 4.746 -4.148 3.613 1.00 94.44 164 SER A CA 1
ATOM 1303 C C . SER A 1 164 ? 5.568 -5.191 2.840 1.00 94.44 164 SER A C 1
ATOM 1305 O O . SER A 1 164 ? 5.364 -5.384 1.642 1.00 94.44 164 SER A O 1
ATOM 1307 N N . LEU A 1 165 ? 6.506 -5.886 3.505 1.00 95.50 165 LEU A N 1
ATOM 1308 C CA . LEU A 1 165 ? 7.161 -7.066 2.933 1.00 95.50 165 LEU A CA 1
ATOM 1309 C C . LEU A 1 165 ? 6.317 -8.306 3.229 1.00 95.50 165 LEU A C 1
ATOM 1311 O O . LEU A 1 165 ? 6.273 -8.786 4.361 1.00 95.50 165 LEU A O 1
ATOM 1315 N N . PHE A 1 166 ? 5.651 -8.818 2.202 1.00 95.38 166 PHE A N 1
ATOM 1316 C CA . PHE A 1 166 ? 4.702 -9.916 2.321 1.00 95.38 166 PHE A CA 1
ATOM 1317 C C . PHE A 1 166 ? 5.381 -11.286 2.254 1.00 95.38 166 PHE A C 1
ATOM 1319 O O . PHE A 1 166 ? 6.360 -11.481 1.536 1.00 95.38 166 PHE A O 1
ATOM 1326 N N . SER A 1 167 ? 4.823 -12.269 2.969 1.00 94.81 167 SER A N 1
ATOM 1327 C CA . SER A 1 167 ? 5.171 -13.674 2.722 1.00 94.81 167 SER A CA 1
ATOM 1328 C C . SER A 1 167 ? 4.711 -14.100 1.324 1.00 94.81 167 SER A C 1
ATOM 1330 O O . SER A 1 167 ? 3.784 -13.505 0.775 1.00 94.81 167 SER A O 1
ATOM 1332 N N . ALA A 1 168 ? 5.269 -15.186 0.781 1.00 93.50 168 ALA A N 1
ATOM 1333 C CA . ALA A 1 168 ? 4.834 -15.729 -0.510 1.00 93.50 168 ALA A CA 1
ATOM 1334 C C . ALA A 1 168 ? 3.317 -15.999 -0.559 1.00 93.50 168 ALA A C 1
ATOM 1336 O O . ALA A 1 168 ? 2.663 -15.704 -1.555 1.00 93.50 168 ALA A O 1
ATOM 1337 N N . ARG A 1 169 ? 2.734 -16.481 0.549 1.00 93.56 169 ARG A N 1
ATOM 1338 C CA . ARG A 1 169 ? 1.287 -16.722 0.663 1.00 93.56 169 ARG A CA 1
ATOM 1339 C C . ARG A 1 169 ? 0.479 -15.428 0.573 1.00 93.56 169 ARG A C 1
ATOM 1341 O O . ARG A 1 169 ? -0.550 -15.397 -0.092 1.00 93.56 169 ARG A O 1
ATOM 1348 N N . HIS A 1 170 ? 0.920 -14.380 1.266 1.00 94.50 170 HIS A N 1
ATOM 1349 C CA . HIS A 1 170 ? 0.256 -13.074 1.237 1.00 94.50 170 HIS A CA 1
ATOM 1350 C C . HIS A 1 170 ? 0.392 -12.421 -0.138 1.00 94.50 170 HIS A C 1
ATOM 1352 O O . HIS A 1 170 ? -0.603 -11.959 -0.681 1.00 94.50 170 HIS A O 1
ATOM 1358 N N . LEU A 1 171 ? 1.594 -12.449 -0.718 1.00 94.88 171 LEU A N 1
ATOM 1359 C CA . LEU A 1 171 ? 1.871 -11.918 -2.049 1.00 94.88 171 LEU A CA 1
ATOM 1360 C C . LEU A 1 171 ? 0.993 -12.585 -3.115 1.00 94.88 171 LEU A C 1
ATOM 1362 O O . LEU A 1 171 ? 0.329 -11.886 -3.873 1.00 94.88 171 LEU A O 1
ATOM 1366 N N . ALA A 1 172 ? 0.932 -13.920 -3.124 1.00 93.31 172 ALA A N 1
ATOM 1367 C CA . ALA A 1 172 ? 0.085 -14.669 -4.049 1.00 93.31 172 ALA A CA 1
ATOM 1368 C C . ALA A 1 172 ? -1.401 -14.322 -3.879 1.00 93.31 172 ALA A C 1
ATOM 1370 O O . ALA A 1 172 ? -2.086 -14.079 -4.868 1.00 93.31 172 ALA A O 1
ATOM 1371 N N . ALA A 1 173 ? -1.889 -14.230 -2.636 1.00 92.25 173 ALA A N 1
ATOM 1372 C CA . ALA A 1 173 ? -3.279 -13.866 -2.367 1.00 92.25 173 ALA A CA 1
ATOM 1373 C C . ALA A 1 173 ? -3.620 -12.447 -2.855 1.00 92.25 173 ALA A C 1
ATOM 1375 O O . ALA A 1 173 ? -4.689 -12.238 -3.423 1.00 92.25 173 ALA A O 1
ATOM 1376 N N . PHE A 1 174 ? -2.722 -11.473 -2.670 1.00 95.56 174 PHE A N 1
ATOM 1377 C CA . PHE A 1 174 ? -2.944 -10.110 -3.154 1.00 95.56 174 PHE A CA 1
ATOM 1378 C C . PHE A 1 174 ? -2.853 -9.999 -4.678 1.00 95.56 174 PHE A C 1
ATOM 1380 O O . PHE A 1 174 ? -3.684 -9.319 -5.271 1.00 95.56 174 PHE A O 1
ATOM 1387 N N . LEU A 1 175 ? -1.898 -10.685 -5.314 1.00 92.88 175 LEU A N 1
ATOM 1388 C CA . LEU A 1 175 ? -1.796 -10.744 -6.776 1.00 92.88 175 LEU A CA 1
ATOM 1389 C C . LEU A 1 175 ? -3.040 -11.381 -7.396 1.00 92.88 175 LEU A C 1
ATOM 1391 O O . LEU A 1 175 ? -3.594 -10.850 -8.355 1.00 92.88 175 LEU A O 1
ATOM 1395 N N . GLN A 1 176 ? -3.508 -12.488 -6.820 1.00 91.00 176 GLN A N 1
ATOM 1396 C CA . GLN A 1 176 ? -4.743 -13.133 -7.247 1.00 91.00 176 GLN A CA 1
ATOM 1397 C C . GLN A 1 176 ? -5.940 -12.196 -7.078 1.00 91.00 176 GLN A C 1
ATOM 1399 O O . GLN A 1 176 ? -6.720 -12.035 -8.011 1.00 91.00 176 GLN A O 1
ATOM 1404 N N . HIS A 1 177 ? -6.058 -11.527 -5.929 1.00 92.12 177 HIS A N 1
ATOM 1405 C CA . HIS A 1 177 ? -7.122 -10.555 -5.701 1.00 92.12 177 HIS A CA 1
ATOM 1406 C C . HIS A 1 177 ? -7.101 -9.415 -6.736 1.00 92.12 177 HIS A C 1
ATOM 1408 O O . HIS A 1 177 ? -8.150 -9.079 -7.284 1.00 92.12 177 HIS A O 1
ATOM 1414 N N . ALA A 1 178 ? -5.921 -8.869 -7.052 1.00 91.88 178 ALA A N 1
ATOM 1415 C CA . ALA A 1 178 ? -5.748 -7.840 -8.079 1.00 91.88 178 ALA A CA 1
ATOM 1416 C C . ALA A 1 178 ? -6.170 -8.340 -9.475 1.00 91.88 178 ALA A C 1
ATOM 1418 O O . ALA A 1 178 ? -6.879 -7.650 -10.205 1.00 91.88 178 ALA A O 1
ATOM 1419 N N . ALA A 1 179 ? -5.787 -9.570 -9.828 1.00 89.38 179 ALA A N 1
ATOM 1420 C CA . ALA A 1 179 ? -6.141 -10.205 -11.098 1.00 89.38 179 ALA A CA 1
ATOM 1421 C C . ALA A 1 179 ? -7.625 -10.607 -11.199 1.00 89.38 179 ALA A C 1
ATOM 1423 O O . ALA A 1 179 ? -8.173 -10.697 -12.295 1.00 89.38 179 ALA A O 1
ATOM 1424 N N . GLU A 1 180 ? -8.298 -10.857 -10.077 1.00 87.88 180 GLU A N 1
ATOM 1425 C CA . GLU A 1 180 ? -9.739 -11.130 -10.041 1.00 87.88 180 GLU A CA 1
ATOM 1426 C C . GLU A 1 180 ? -10.576 -9.845 -10.102 1.00 87.88 180 GLU A C 1
ATOM 1428 O O . GLU A 1 180 ? -11.708 -9.885 -10.577 1.00 87.88 180 GLU A O 1
ATOM 1433 N N . ASN A 1 181 ? -10.006 -8.707 -9.692 1.00 87.44 181 ASN A N 1
ATOM 1434 C CA . ASN A 1 181 ? -10.676 -7.405 -9.608 1.00 87.44 181 ASN A CA 1
ATOM 1435 C C . ASN A 1 181 ? -9.975 -6.360 -10.490 1.00 87.44 181 ASN A C 1
ATOM 1437 O O . ASN A 1 181 ? -9.731 -5.226 -10.072 1.00 87.44 181 ASN A O 1
ATOM 1441 N N . VAL A 1 182 ? -9.627 -6.746 -11.724 1.00 85.38 182 VAL A N 1
ATOM 1442 C CA . VAL A 1 182 ? -8.912 -5.881 -12.680 1.00 85.38 182 VAL A CA 1
ATOM 1443 C C . VAL A 1 182 ? -9.586 -4.518 -12.882 1.00 85.38 182 VAL A C 1
ATOM 1445 O O . VAL A 1 182 ? -8.872 -3.519 -12.823 1.00 85.38 182 VAL A O 1
ATOM 1448 N N . PRO A 1 183 ? -10.919 -4.410 -13.072 1.00 84.38 183 PRO A N 1
ATOM 1449 C CA . PRO A 1 183 ? -11.544 -3.114 -13.338 1.00 84.38 183 PRO A CA 1
ATOM 1450 C C . PRO A 1 183 ? -11.293 -2.092 -12.222 1.00 84.38 183 PRO A C 1
ATOM 1452 O O . PRO A 1 183 ? -10.986 -0.938 -12.510 1.00 84.38 183 PRO A O 1
ATOM 1455 N N . ASP A 1 184 ? -11.350 -2.524 -10.961 1.00 85.62 184 ASP A N 1
ATOM 1456 C CA . ASP A 1 184 ? -11.093 -1.664 -9.803 1.00 85.62 184 ASP A CA 1
ATOM 1457 C C . ASP A 1 184 ? -9.594 -1.414 -9.612 1.00 85.62 184 ASP A C 1
ATOM 1459 O O . ASP A 1 184 ? -9.168 -0.278 -9.392 1.00 85.62 184 ASP A O 1
ATOM 1463 N N . THR A 1 185 ? -8.782 -2.462 -9.782 1.00 84.25 185 THR A N 1
ATOM 1464 C CA . THR A 1 185 ? -7.316 -2.402 -9.666 1.00 84.25 185 THR A CA 1
ATOM 1465 C C . THR A 1 185 ? -6.709 -1.395 -10.638 1.00 84.25 185 THR A C 1
ATOM 1467 O O . THR A 1 185 ? -5.773 -0.684 -10.290 1.00 84.25 185 THR A O 1
ATOM 1470 N N . LEU A 1 186 ? -7.232 -1.302 -11.861 1.00 86.31 186 LEU A N 1
ATOM 1471 C CA . LEU A 1 186 ? -6.700 -0.382 -12.865 1.00 86.31 186 LEU A CA 1
ATOM 1472 C C . LEU A 1 186 ? -7.160 1.075 -12.662 1.00 86.31 186 LEU A C 1
ATOM 1474 O O . LEU A 1 186 ? -6.539 1.985 -13.215 1.00 86.31 186 LEU A O 1
ATOM 1478 N N . ARG A 1 187 ? -8.209 1.319 -11.864 1.00 86.56 187 ARG A N 1
ATOM 1479 C CA . ARG A 1 187 ? -8.766 2.662 -11.611 1.00 86.56 187 ARG A CA 1
ATOM 1480 C C . ARG A 1 187 ? -8.162 3.357 -10.393 1.00 86.56 187 ARG A C 1
ATOM 1482 O O . ARG A 1 187 ? -8.079 4.583 -10.378 1.00 86.56 187 ARG A O 1
ATOM 1489 N N . ALA A 1 188 ? -7.744 2.601 -9.381 1.00 89.94 188 ALA A N 1
ATOM 1490 C CA . ALA A 1 188 ? -7.270 3.145 -8.112 1.00 89.94 188 ALA A CA 1
ATOM 1491 C C . ALA A 1 188 ? -5.921 2.541 -7.685 1.00 89.94 188 ALA A C 1
ATOM 1493 O O . ALA A 1 188 ? -5.563 1.449 -8.124 1.00 89.94 188 ALA A O 1
ATOM 1494 N N . PRO A 1 189 ? -5.138 3.233 -6.833 1.00 94.31 189 PRO A N 1
ATOM 1495 C CA . PRO A 1 189 ? -3.943 2.642 -6.242 1.00 94.31 189 PRO A CA 1
ATOM 1496 C C . PRO A 1 189 ? -4.300 1.378 -5.454 1.00 94.31 189 PRO A C 1
ATOM 1498 O O . PRO A 1 189 ? -5.280 1.375 -4.707 1.00 94.31 189 PRO A O 1
ATOM 1501 N N . PHE A 1 190 ? -3.497 0.320 -5.576 1.00 95.69 190 PHE A N 1
ATOM 1502 C CA . PHE A 1 190 ? -3.743 -0.916 -4.838 1.00 95.69 190 PHE A CA 1
ATOM 1503 C C . PHE A 1 190 ? -3.545 -0.694 -3.331 1.00 95.69 190 PHE A C 1
ATOM 1505 O O . PHE A 1 190 ? -2.462 -0.313 -2.878 1.00 95.69 190 PHE A O 1
ATOM 1512 N N . ASP A 1 191 ? -4.593 -0.942 -2.545 1.00 95.31 191 ASP A N 1
ATOM 1513 C CA . ASP A 1 191 ? -4.580 -0.817 -1.088 1.00 95.31 191 ASP A CA 1
ATOM 1514 C C . ASP A 1 191 ? -4.547 -2.208 -0.445 1.00 95.31 191 ASP A C 1
ATOM 1516 O O . ASP A 1 191 ? -5.559 -2.903 -0.344 1.00 95.31 191 ASP A O 1
ATOM 1520 N N . PHE A 1 192 ? -3.362 -2.613 0.020 1.00 96.25 192 PHE A N 1
ATOM 1521 C CA . PHE A 1 192 ? -3.149 -3.915 0.656 1.00 96.25 192 PHE A CA 1
ATOM 1522 C C . PHE A 1 192 ? -3.956 -4.104 1.945 1.00 96.25 192 PHE A C 1
ATOM 1524 O O . PHE A 1 192 ? -4.322 -5.235 2.274 1.00 96.25 192 PHE A O 1
ATOM 1531 N N . ILE A 1 193 ? -4.238 -3.026 2.684 1.00 96.25 193 ILE A N 1
ATOM 1532 C CA . ILE A 1 193 ? -5.005 -3.101 3.929 1.00 96.25 193 ILE A CA 1
ATOM 1533 C C . ILE A 1 193 ? -6.464 -3.389 3.582 1.00 96.25 193 ILE A C 1
ATOM 1535 O O . ILE A 1 193 ? -7.024 -4.353 4.108 1.00 96.25 193 ILE A O 1
ATOM 1539 N N . ARG A 1 194 ? -7.054 -2.644 2.639 1.00 95.19 194 ARG A N 1
ATOM 1540 C CA . ARG A 1 194 ? -8.420 -2.910 2.150 1.00 95.19 194 ARG A CA 1
ATOM 1541 C C . ARG A 1 194 ? -8.538 -4.284 1.500 1.00 95.19 194 ARG A C 1
ATOM 1543 O O . ARG A 1 194 ? -9.437 -5.043 1.856 1.00 95.19 194 ARG A O 1
ATOM 1550 N N . ALA A 1 195 ? -7.587 -4.650 0.640 1.00 94.94 195 ALA A N 1
ATOM 1551 C CA . ALA A 1 195 ? -7.537 -5.966 0.004 1.00 94.94 195 ALA A CA 1
ATOM 1552 C C . ALA A 1 195 ? -7.500 -7.104 1.042 1.00 94.94 195 ALA A C 1
ATOM 1554 O O . ALA A 1 195 ? -8.127 -8.146 0.858 1.00 94.94 195 ALA A O 1
ATOM 1555 N N . SER A 1 196 ? -6.827 -6.898 2.184 1.00 94.44 196 SER A N 1
ATOM 1556 C CA . SER A 1 196 ? -6.770 -7.895 3.263 1.00 94.44 196 SER A CA 1
ATOM 1557 C C . SER A 1 196 ? -8.101 -8.100 4.001 1.00 94.44 196 SER A C 1
ATOM 1559 O O . SER A 1 196 ? -8.248 -9.088 4.721 1.00 94.44 196 SER A O 1
ATOM 1561 N N . ARG A 1 197 ? -9.068 -7.189 3.820 1.00 93.50 197 ARG A N 1
ATOM 1562 C CA . ARG A 1 197 ? -10.360 -7.168 4.523 1.00 93.50 197 ARG A CA 1
ATOM 1563 C C . ARG A 1 197 ? -11.564 -7.496 3.651 1.00 93.50 197 ARG A C 1
ATOM 1565 O O . ARG A 1 197 ? -12.656 -7.594 4.193 1.00 93.50 197 ARG A O 1
ATOM 1572 N N . VAL A 1 198 ? -11.396 -7.745 2.352 1.00 90.50 198 VAL A N 1
ATOM 1573 C CA . VAL A 1 198 ? -12.523 -8.020 1.432 1.00 90.50 198 VAL A CA 1
ATOM 1574 C C . VAL A 1 198 ? -13.435 -9.151 1.925 1.00 90.50 198 VAL A C 1
ATOM 1576 O O . VAL A 1 198 ? -14.652 -9.036 1.858 1.00 90.50 198 VAL A O 1
ATOM 1579 N N . TRP A 1 199 ? -12.861 -10.214 2.492 1.00 85.94 199 TRP A N 1
ATOM 1580 C CA . TRP A 1 199 ? -13.612 -11.385 2.976 1.00 85.94 199 TRP A CA 1
ATOM 1581 C C . TRP A 1 199 ? -13.964 -11.346 4.466 1.00 85.94 199 TRP A C 1
ATOM 1583 O O . TRP A 1 199 ? -14.552 -12.285 4.996 1.00 85.94 199 TRP A O 1
ATOM 1593 N N . ASN A 1 200 ? -13.554 -10.292 5.161 1.00 89.44 200 ASN A N 1
ATOM 1594 C CA . ASN A 1 200 ? -13.867 -10.056 6.562 1.00 89.44 200 ASN A CA 1
ATOM 1595 C C . ASN A 1 200 ? -13.912 -8.539 6.761 1.00 89.44 200 ASN A C 1
ATOM 1597 O O . ASN A 1 200 ? -12.974 -7.985 7.333 1.00 89.44 200 ASN A O 1
ATOM 1601 N N . PRO A 1 201 ? -14.908 -7.836 6.199 1.00 93.94 201 PRO A N 1
ATOM 1602 C CA . PRO A 1 201 ? -14.958 -6.383 6.277 1.00 93.94 201 PRO A CA 1
ATOM 1603 C C . PRO A 1 201 ? -15.075 -5.922 7.733 1.00 93.94 201 PRO A C 1
ATOM 1605 O O . PRO A 1 201 ? -15.418 -6.695 8.628 1.00 93.94 201 PRO A O 1
ATOM 1608 N N . VAL A 1 202 ? -14.744 -4.658 7.986 1.00 94.38 202 VAL A N 1
ATOM 1609 C CA . VAL A 1 202 ? -15.097 -4.027 9.265 1.00 94.38 202 VAL A CA 1
ATOM 1610 C C . VAL A 1 202 ? -16.621 -3.966 9.356 1.00 94.38 202 VAL A C 1
ATOM 1612 O O . VAL A 1 202 ? -17.284 -3.736 8.343 1.00 94.38 202 VAL A O 1
ATOM 1615 N N . ALA A 1 203 ? -17.170 -4.193 10.550 1.00 91.94 203 ALA A N 1
ATOM 1616 C CA . ALA A 1 203 ? -18.609 -4.145 10.767 1.00 91.94 203 ALA A CA 1
ATOM 1617 C C . ALA A 1 203 ? -19.173 -2.772 10.330 1.00 91.94 203 ALA A C 1
ATOM 1619 O O . ALA A 1 203 ? -18.635 -1.739 10.747 1.00 91.94 203 ALA A O 1
ATOM 1620 N N . PRO A 1 204 ? -20.212 -2.730 9.474 1.00 93.12 204 PRO A N 1
ATOM 1621 C CA . PRO A 1 204 ? -20.725 -1.476 8.911 1.00 93.12 204 PRO A CA 1
ATOM 1622 C C . PRO A 1 204 ? -21.342 -0.554 9.975 1.00 93.12 204 PRO A C 1
ATOM 1624 O O . PRO A 1 204 ? -21.393 0.658 9.797 1.00 93.12 204 PRO A O 1
ATOM 1627 N N . ASP A 1 205 ? -21.762 -1.127 11.097 1.00 94.12 205 ASP A N 1
ATOM 1628 C CA . ASP A 1 205 ? -22.361 -0.494 12.269 1.00 94.12 205 ASP A CA 1
ATOM 1629 C C . ASP A 1 205 ? -21.352 -0.227 13.403 1.00 94.12 205 ASP A C 1
ATOM 1631 O O . ASP A 1 205 ? -21.742 0.171 14.504 1.00 94.12 205 ASP A O 1
ATOM 1635 N N . LEU A 1 206 ? -20.041 -0.370 13.148 1.00 95.25 206 LEU A N 1
ATOM 1636 C CA . LEU A 1 206 ? -18.990 -0.131 14.146 1.00 95.25 206 LEU A CA 1
ATOM 1637 C C . LEU A 1 206 ? -19.133 1.237 14.831 1.00 95.25 206 LEU A C 1
ATOM 1639 O O . LEU A 1 206 ? -18.956 1.345 16.040 1.00 95.25 206 LEU A O 1
ATOM 1643 N N . GLU A 1 207 ? -19.467 2.283 14.076 1.00 95.06 207 GLU A N 1
ATOM 1644 C CA . GLU A 1 207 ? -19.724 3.620 14.621 1.00 95.06 207 GLU A CA 1
ATOM 1645 C C . GLU A 1 207 ? -20.811 3.611 15.700 1.00 95.06 207 GLU A C 1
ATOM 1647 O O . GLU A 1 207 ? -20.611 4.173 16.778 1.00 95.06 207 GLU A O 1
ATOM 1652 N N . MET A 1 208 ? -21.949 2.973 15.418 1.00 93.50 208 MET A N 1
ATOM 1653 C CA . MET A 1 208 ? -23.087 2.900 16.330 1.00 93.50 208 MET A CA 1
ATOM 1654 C C . MET A 1 208 ? -22.691 2.168 17.612 1.00 93.50 208 MET A C 1
ATOM 1656 O O . MET A 1 208 ? -22.935 2.667 18.712 1.00 93.50 208 MET A O 1
ATOM 1660 N N . HIS A 1 209 ? -22.015 1.026 17.483 1.00 94.19 209 HIS A N 1
ATOM 1661 C CA . HIS A 1 209 ? -21.556 0.254 18.635 1.00 94.19 209 HIS A CA 1
ATOM 1662 C C . HIS A 1 209 ? -20.519 1.011 19.472 1.00 94.19 209 HIS A C 1
ATOM 1664 O O . HIS A 1 209 ? -20.602 0.997 20.703 1.00 94.19 209 HIS A O 1
ATOM 1670 N N . LEU A 1 210 ? -19.594 1.735 18.832 1.00 94.56 210 LEU A N 1
ATOM 1671 C CA . LEU A 1 210 ? -18.645 2.607 19.525 1.00 94.56 210 LEU A CA 1
ATOM 1672 C C . LEU A 1 210 ? -19.359 3.751 20.253 1.00 94.56 210 LEU A C 1
ATOM 1674 O O . LEU A 1 210 ? -19.048 4.015 21.412 1.00 94.56 210 LEU A O 1
ATOM 1678 N N . ALA A 1 211 ? -20.330 4.410 19.618 1.00 92.38 211 ALA A N 1
ATOM 1679 C CA . ALA A 1 211 ? -21.098 5.478 20.249 1.00 92.38 211 ALA A CA 1
ATOM 1680 C C . ALA A 1 211 ? -21.878 4.955 21.467 1.00 92.38 211 ALA A C 1
ATOM 1682 O O . ALA A 1 211 ? -21.813 5.554 22.542 1.00 92.38 211 ALA A O 1
ATOM 1683 N N . ASN A 1 212 ? -22.553 3.808 21.330 1.00 91.88 212 ASN A N 1
ATOM 1684 C CA . ASN A 1 212 ? -23.273 3.145 22.420 1.00 91.88 212 ASN A CA 1
ATOM 1685 C C . ASN A 1 212 ? -22.339 2.810 23.591 1.00 91.88 212 ASN A C 1
ATOM 1687 O O . ASN A 1 212 ? -22.657 3.128 24.736 1.00 91.88 212 ASN A O 1
ATOM 1691 N N . PHE A 1 213 ? -21.163 2.243 23.307 1.00 92.38 213 PHE A N 1
ATOM 1692 C CA . PHE A 1 213 ? -20.160 1.932 24.326 1.00 92.38 213 PHE A CA 1
ATOM 1693 C C . PHE A 1 213 ? -19.684 3.186 25.064 1.00 92.38 213 PHE A C 1
ATOM 1695 O O . PHE A 1 213 ? -19.655 3.226 26.293 1.00 92.38 213 PHE A O 1
ATOM 1702 N N . LEU A 1 214 ? -19.364 4.249 24.324 1.00 90.62 214 LEU A N 1
ATOM 1703 C CA . LEU A 1 214 ? -18.843 5.481 24.907 1.00 90.62 214 LEU A CA 1
ATOM 1704 C C . LEU A 1 214 ? -19.883 6.234 25.755 1.00 90.62 214 LEU A C 1
ATOM 1706 O O . LEU A 1 214 ? -19.503 6.868 26.741 1.00 90.62 214 LEU A O 1
ATOM 1710 N N . ARG A 1 215 ? -21.185 6.131 25.444 1.00 88.88 215 ARG A N 1
ATOM 1711 C CA . ARG A 1 215 ? -22.267 6.731 26.257 1.00 88.88 215 ARG A CA 1
ATOM 1712 C C . ARG A 1 215 ? -22.333 6.180 27.682 1.00 88.88 215 ARG A C 1
ATOM 1714 O O . ARG A 1 215 ? -22.774 6.902 28.582 1.00 88.88 215 ARG A O 1
ATOM 1721 N N . GLY A 1 216 ? -21.879 4.943 27.890 1.00 87.94 216 GLY A N 1
ATOM 1722 C CA . GLY A 1 216 ? -21.825 4.308 29.207 1.00 87.94 216 GLY A CA 1
ATOM 1723 C C . GLY A 1 216 ? -20.873 5.003 30.188 1.00 87.94 216 GLY A C 1
ATOM 1724 O O . GLY A 1 216 ? -21.058 4.915 31.401 1.00 87.94 216 GLY A O 1
ATOM 1725 N N . PHE A 1 217 ? -19.899 5.770 29.690 1.00 87.56 217 PHE A N 1
ATOM 1726 C CA . PHE A 1 217 ? -18.914 6.452 30.525 1.00 87.56 217 PHE A CA 1
ATOM 1727 C C . PHE A 1 217 ? -19.368 7.867 30.911 1.00 87.56 217 PHE A C 1
ATOM 1729 O O . PHE A 1 217 ? -19.859 8.655 30.094 1.00 87.56 217 PHE A O 1
ATOM 1736 N N . ARG A 1 218 ? -19.194 8.205 32.196 1.00 82.81 218 ARG A N 1
ATOM 1737 C CA . ARG A 1 218 ? -19.674 9.471 32.782 1.00 82.81 218 ARG A CA 1
ATOM 1738 C C . ARG A 1 218 ? -18.601 10.551 32.923 1.00 82.81 218 ARG A C 1
ATOM 1740 O O . ARG A 1 218 ? -18.962 11.712 33.085 1.00 82.81 218 ARG A O 1
ATOM 1747 N N . SER A 1 219 ? -17.318 10.199 32.835 1.00 86.56 219 SER A N 1
ATOM 1748 C CA . SER A 1 219 ? -16.202 11.144 32.944 1.00 86.56 219 SER A CA 1
ATOM 1749 C C . SER A 1 219 ? -15.207 11.008 31.782 1.00 86.56 219 SER A C 1
ATOM 1751 O O . SER A 1 219 ? -15.015 9.904 31.256 1.00 86.56 219 SER A O 1
ATOM 1753 N N . PRO A 1 220 ? -14.535 12.107 31.386 1.00 86.88 220 PRO A N 1
ATOM 1754 C CA . PRO A 1 220 ? -13.429 12.062 30.431 1.00 86.88 220 PRO A CA 1
ATOM 1755 C C . PRO A 1 220 ? -12.299 11.113 30.858 1.00 86.88 220 PRO A C 1
ATOM 1757 O O . PRO A 1 220 ? -11.645 10.499 30.018 1.00 86.88 220 PRO A O 1
ATOM 1760 N N . GLU A 1 221 ? -12.051 10.986 32.157 1.00 90.00 221 GLU A N 1
ATOM 1761 C CA . GLU A 1 221 ? -11.019 10.118 32.727 1.00 90.00 221 GLU A CA 1
ATOM 1762 C C . GLU A 1 221 ? -11.360 8.651 32.462 1.00 90.00 221 GLU A C 1
ATOM 1764 O O . GLU A 1 221 ? -10.535 7.927 31.915 1.00 90.00 221 GLU A O 1
ATOM 1769 N N . ALA A 1 222 ? -12.609 8.238 32.698 1.00 90.19 222 ALA A N 1
ATOM 1770 C CA . ALA A 1 222 ? -13.035 6.866 32.434 1.00 90.19 222 ALA A CA 1
ATOM 1771 C C . ALA A 1 222 ? -12.955 6.511 30.936 1.00 90.19 222 ALA A C 1
ATOM 1773 O O . ALA A 1 222 ? -12.528 5.414 30.574 1.00 90.19 222 ALA A O 1
ATOM 1774 N N . ILE A 1 223 ? -13.267 7.453 30.037 1.00 91.25 223 ILE A N 1
ATOM 1775 C CA . ILE A 1 223 ? -13.078 7.228 28.595 1.00 91.25 223 ILE A CA 1
ATOM 1776 C C . ILE A 1 223 ? -11.589 7.039 28.263 1.00 91.25 223 ILE A C 1
ATOM 1778 O O . ILE A 1 223 ? -11.235 6.142 27.498 1.00 91.25 223 ILE A O 1
ATOM 1782 N N . LYS A 1 224 ? -10.701 7.871 28.820 1.00 92.44 224 LYS A N 1
ATOM 1783 C CA . LYS A 1 224 ? -9.252 7.783 28.562 1.00 92.44 224 LYS A CA 1
ATOM 1784 C C . LYS A 1 224 ? -8.641 6.502 29.131 1.00 92.44 224 LYS A C 1
ATOM 1786 O O . LYS A 1 224 ? -7.819 5.889 28.453 1.00 92.44 224 LYS A O 1
ATOM 1791 N N . ASP A 1 225 ? -9.031 6.124 30.341 1.00 92.62 225 ASP A N 1
ATOM 1792 C CA . ASP A 1 225 ? -8.347 5.093 31.121 1.00 92.62 225 ASP A CA 1
ATOM 1793 C C . ASP A 1 225 ? -8.945 3.698 30.921 1.00 92.62 225 ASP A C 1
ATOM 1795 O O . ASP A 1 225 ? -8.238 2.708 31.112 1.00 92.62 225 ASP A O 1
ATOM 1799 N N . VAL A 1 226 ? -10.208 3.615 30.487 1.00 93.62 226 VAL A N 1
ATOM 1800 C CA . VAL A 1 226 ? -10.940 2.355 30.286 1.00 93.62 226 VAL A CA 1
ATOM 1801 C C . VAL A 1 226 ? -11.364 2.195 28.829 1.00 93.62 226 VAL A C 1
ATOM 1803 O O . VAL A 1 226 ? -10.932 1.254 28.161 1.00 93.62 226 VAL A O 1
ATOM 1806 N N . ALA A 1 227 ? -12.163 3.128 28.302 1.00 94.06 227 ALA A N 1
ATOM 1807 C CA . ALA A 1 227 ? -12.772 2.958 26.983 1.00 94.06 227 ALA A CA 1
ATOM 1808 C C . ALA A 1 227 ? -11.733 2.926 25.851 1.00 94.06 227 ALA A C 1
ATOM 1810 O O . ALA A 1 227 ? -11.796 2.060 24.983 1.00 94.06 227 ALA A O 1
ATOM 1811 N N . VAL A 1 228 ? -10.748 3.830 25.866 1.00 96.62 228 VAL A N 1
ATOM 1812 C CA . VAL A 1 228 ? -9.679 3.878 24.854 1.00 96.62 228 VAL A CA 1
ATOM 1813 C C . VAL A 1 228 ? -8.879 2.565 24.808 1.00 96.62 228 VAL A C 1
ATOM 1815 O O . VAL A 1 228 ? -8.765 2.005 23.715 1.00 96.62 228 VAL A O 1
ATOM 1818 N N . PRO A 1 229 ? -8.352 2.025 25.930 1.00 97.25 229 PRO A N 1
ATOM 1819 C CA . PRO A 1 229 ? -7.694 0.719 25.931 1.00 97.25 229 PRO A CA 1
ATOM 1820 C C . PRO A 1 229 ? -8.567 -0.429 25.432 1.00 97.25 229 PRO A C 1
ATOM 1822 O O . PRO A 1 229 ? -8.069 -1.271 24.681 1.00 97.25 229 PRO A O 1
ATOM 1825 N N . VAL A 1 230 ? -9.845 -0.457 25.823 1.00 97.00 230 VAL A N 1
ATOM 1826 C CA . VAL A 1 230 ? -10.804 -1.473 25.371 1.00 97.00 230 VAL A CA 1
ATOM 1827 C C . VAL A 1 230 ? -10.989 -1.388 23.862 1.00 97.00 230 VAL A C 1
ATOM 1829 O O . VAL A 1 230 ? -10.695 -2.367 23.180 1.00 97.00 230 VAL A O 1
ATOM 1832 N N . VAL A 1 231 ? -11.375 -0.223 23.333 1.00 97.50 231 VAL A N 1
ATOM 1833 C CA . VAL A 1 231 ? -11.589 -0.013 21.893 1.00 97.50 231 VAL A CA 1
ATOM 1834 C C . VAL A 1 231 ? -10.337 -0.397 21.116 1.00 97.50 231 VAL A C 1
ATOM 1836 O O . VAL A 1 231 ? -10.416 -1.215 20.206 1.00 97.50 231 VAL A O 1
ATOM 1839 N N . ALA A 1 232 ? -9.168 0.113 21.511 1.00 98.12 232 ALA A N 1
ATOM 1840 C CA . ALA A 1 232 ? -7.905 -0.222 20.861 1.00 98.12 232 ALA A CA 1
ATOM 1841 C C . ALA A 1 232 ? -7.648 -1.740 20.832 1.00 98.12 232 ALA A C 1
ATOM 1843 O O . ALA A 1 232 ? -7.258 -2.273 19.795 1.00 98.12 232 ALA A O 1
ATOM 1844 N N . SER A 1 233 ? -7.915 -2.446 21.934 1.00 97.38 233 SER A N 1
ATOM 1845 C CA . SER A 1 233 ? -7.738 -3.901 22.004 1.00 97.38 233 SER A CA 1
ATOM 1846 C C . SER A 1 233 ? -8.728 -4.672 21.131 1.00 97.38 233 SER A C 1
ATOM 1848 O O . SER A 1 233 ? -8.341 -5.668 20.520 1.00 97.38 233 SER A O 1
ATOM 1850 N N . SER A 1 234 ? -9.967 -4.188 21.007 1.00 96.94 234 SER A N 1
ATOM 1851 C CA . SER A 1 234 ? -10.970 -4.748 20.099 1.00 96.94 234 SER A CA 1
ATOM 1852 C C . SER A 1 234 ? -10.560 -4.564 18.637 1.00 96.94 234 SER A C 1
ATOM 1854 O O . SER A 1 234 ? -10.685 -5.495 17.848 1.00 96.94 234 SER A O 1
ATOM 1856 N N . LEU A 1 235 ? -9.986 -3.407 18.276 1.00 97.44 235 LEU A N 1
ATOM 1857 C CA . LEU A 1 235 ? -9.448 -3.172 16.929 1.00 97.44 235 LEU A CA 1
ATOM 1858 C C . LEU A 1 235 ? -8.237 -4.071 16.629 1.00 97.44 235 LEU A C 1
ATOM 1860 O O . LEU A 1 235 ? -8.100 -4.573 15.515 1.00 97.44 235 LEU A O 1
ATOM 1864 N N . ILE A 1 236 ? -7.367 -4.324 17.618 1.00 96.75 236 ILE A N 1
ATOM 1865 C CA . ILE A 1 236 ? -6.273 -5.300 17.479 1.00 96.75 236 ILE A CA 1
ATOM 1866 C C . ILE A 1 236 ? -6.824 -6.718 17.269 1.00 96.75 236 ILE A C 1
ATOM 1868 O O . ILE A 1 236 ? -6.318 -7.453 16.417 1.00 96.75 236 ILE A O 1
ATOM 1872 N N . LEU A 1 237 ? -7.850 -7.107 18.029 1.00 95.69 237 LEU A N 1
ATOM 1873 C CA . LEU A 1 237 ? -8.514 -8.402 17.889 1.00 95.69 237 LEU A CA 1
ATOM 1874 C C . LEU A 1 237 ? -9.137 -8.582 16.501 1.00 95.69 237 LEU A C 1
ATOM 1876 O O . LEU A 1 237 ? -8.949 -9.631 15.884 1.00 95.69 237 LEU A O 1
ATOM 1880 N N . ASP A 1 238 ? -9.826 -7.554 16.006 1.00 95.69 238 ASP A N 1
ATOM 1881 C CA . ASP A 1 238 ? -10.454 -7.566 14.688 1.00 95.69 238 ASP A CA 1
ATOM 1882 C C . ASP A 1 238 ? -9.419 -7.607 13.553 1.00 95.69 238 ASP A C 1
ATOM 1884 O O . ASP A 1 238 ? -9.535 -8.442 12.651 1.00 95.69 238 ASP A O 1
ATOM 1888 N N . GLN A 1 239 ? -8.388 -6.752 13.584 1.00 95.00 239 GLN A N 1
ATOM 1889 C CA . GLN A 1 239 ? -7.433 -6.650 12.474 1.00 95.00 239 GLN A CA 1
ATOM 1890 C C . GLN A 1 239 ? -6.424 -7.797 12.418 1.00 95.00 239 GLN A C 1
ATOM 1892 O O . GLN A 1 239 ? -5.993 -8.180 11.324 1.00 95.00 239 GLN A O 1
ATOM 1897 N N . TYR A 1 240 ? -6.009 -8.334 13.567 1.00 94.38 240 TYR A N 1
ATOM 1898 C CA . TYR A 1 240 ? -4.888 -9.271 13.641 1.00 94.38 240 TYR A CA 1
ATOM 1899 C C . TYR A 1 240 ? -5.292 -10.671 14.138 1.00 94.38 240 TYR A C 1
ATOM 1901 O O . TYR A 1 240 ? -4.711 -11.167 15.111 1.00 94.38 240 TYR A O 1
ATOM 1909 N N . PRO A 1 241 ? -6.254 -11.379 13.505 1.00 90.62 241 PRO A N 1
ATOM 1910 C CA . PRO A 1 241 ? -6.443 -12.797 13.770 1.00 90.62 241 PRO A CA 1
ATOM 1911 C C . PRO A 1 241 ? -5.218 -13.627 13.341 1.00 90.62 241 PRO A C 1
ATOM 1913 O O . PRO A 1 241 ? -4.399 -13.187 12.527 1.00 90.62 241 PRO A O 1
ATOM 1916 N N . PRO A 1 242 ? -5.101 -14.881 13.823 1.00 89.25 242 PRO A N 1
ATOM 1917 C CA . PRO A 1 242 ? -3.980 -15.749 13.486 1.00 89.25 242 PRO A CA 1
ATOM 1918 C C . PRO A 1 242 ? -3.762 -15.874 11.974 1.00 89.25 242 PRO A C 1
ATOM 1920 O O . PRO A 1 242 ? -4.695 -16.205 11.225 1.00 89.25 242 PRO A O 1
ATOM 1923 N N . GLY A 1 243 ? -2.517 -15.631 11.559 1.00 88.56 243 GLY A N 1
ATOM 1924 C CA . GLY A 1 243 ? -2.051 -15.701 10.176 1.00 88.56 243 GLY A CA 1
ATOM 1925 C C . GLY A 1 243 ? -2.219 -14.422 9.355 1.00 88.56 243 GLY A C 1
ATOM 1926 O O . GLY A 1 243 ? -1.832 -14.440 8.183 1.00 88.56 243 GLY A O 1
ATOM 1927 N N . MET A 1 244 ? -2.778 -13.343 9.916 1.00 91.69 244 MET A N 1
ATOM 1928 C CA . MET A 1 244 ? -2.802 -12.035 9.252 1.00 91.69 244 MET A CA 1
ATOM 1929 C C . MET A 1 244 ? -1.404 -11.453 9.094 1.00 91.69 244 MET A C 1
ATOM 1931 O O . MET A 1 244 ? -0.518 -11.687 9.915 1.00 91.69 244 MET A O 1
ATOM 1935 N N . HIS A 1 245 ? -1.216 -10.692 8.017 1.00 94.75 245 HIS A N 1
ATOM 1936 C CA . HIS A 1 245 ? 0.004 -9.916 7.837 1.00 94.75 245 HIS A CA 1
ATOM 1937 C C . HIS A 1 245 ? 0.064 -8.807 8.904 1.00 94.75 245 HIS A C 1
ATOM 1939 O O . HIS A 1 245 ? -0.947 -8.128 9.108 1.00 94.75 245 HIS A O 1
ATOM 1945 N N . PRO A 1 246 ? 1.199 -8.612 9.600 1.00 94.62 246 PRO A N 1
ATOM 1946 C CA . PRO A 1 246 ? 1.328 -7.618 10.661 1.00 94.62 246 PRO A CA 1
ATOM 1947 C C . PRO A 1 246 ? 1.499 -6.204 10.081 1.00 94.62 246 PRO A C 1
ATOM 1949 O O . PRO A 1 246 ? 2.552 -5.596 10.224 1.00 94.62 246 PRO A O 1
ATOM 1952 N N . PHE A 1 247 ? 0.469 -5.683 9.409 1.00 96.00 247 PHE A N 1
ATOM 1953 C CA . PHE A 1 247 ? 0.435 -4.302 8.919 1.00 96.00 247 PHE A CA 1
ATOM 1954 C C . PHE A 1 247 ? 0.687 -3.294 10.045 1.00 96.00 247 PHE A C 1
ATOM 1956 O O . PHE A 1 247 ? 0.256 -3.518 11.177 1.00 96.00 247 PHE A O 1
ATOM 1963 N N . GLU A 1 248 ? 1.314 -2.162 9.719 1.00 94.88 248 GLU A N 1
ATOM 1964 C CA . GLU A 1 248 ? 1.563 -1.094 10.689 1.00 94.88 248 GLU A CA 1
ATOM 1965 C C . GLU A 1 248 ? 0.233 -0.543 11.254 1.00 94.88 248 GLU A C 1
ATOM 1967 O O . GLU A 1 248 ? -0.598 -0.045 10.485 1.00 94.88 248 GLU A O 1
ATOM 1972 N N . PRO A 1 249 ? -0.005 -0.611 12.579 1.00 96.56 249 PRO A N 1
ATOM 1973 C CA . PRO A 1 249 ? -1.302 -0.327 13.201 1.00 96.56 249 PRO A CA 1
ATOM 1974 C C . PRO A 1 249 ? -1.825 1.083 12.952 1.00 96.56 249 PRO A C 1
ATOM 1976 O O . PRO A 1 249 ? -3.034 1.266 12.866 1.00 96.56 249 PRO A O 1
ATOM 1979 N N . ARG A 1 250 ? -0.949 2.083 12.808 1.00 96.69 250 ARG A N 1
ATOM 1980 C CA . ARG A 1 250 ? -1.386 3.456 12.509 1.00 96.69 250 ARG A CA 1
ATOM 1981 C C . ARG A 1 250 ? -1.992 3.571 11.116 1.00 96.69 250 ARG A C 1
ATOM 1983 O O . ARG A 1 250 ? -3.026 4.209 10.944 1.00 96.69 250 ARG A O 1
ATOM 1990 N N . HIS A 1 251 ? -1.389 2.900 10.135 1.00 96.06 251 HIS A N 1
ATOM 1991 C CA . HIS A 1 251 ? -1.916 2.865 8.772 1.00 96.06 251 HIS A CA 1
ATOM 1992 C C . HIS A 1 251 ? -3.236 2.096 8.728 1.00 96.06 251 HIS A C 1
ATOM 1994 O O . HIS A 1 251 ? -4.204 2.578 8.147 1.00 96.06 251 HIS A O 1
ATOM 2000 N N . VAL A 1 252 ? -3.308 0.949 9.413 1.00 97.31 252 VAL A N 1
ATOM 2001 C CA . VAL A 1 252 ? -4.563 0.197 9.572 1.00 97.31 252 VAL A CA 1
ATOM 2002 C C . VAL A 1 252 ? -5.647 1.081 10.177 1.00 97.31 252 VAL A C 1
ATOM 2004 O O . VAL A 1 252 ? -6.741 1.162 9.624 1.00 97.31 252 VAL A O 1
ATOM 2007 N N . PHE A 1 253 ? -5.353 1.759 11.288 1.00 98.31 253 PHE A N 1
ATOM 2008 C CA . PHE A 1 253 ? -6.308 2.637 11.952 1.00 98.31 253 PHE A CA 1
ATOM 2009 C C . PHE A 1 253 ? -6.821 3.722 11.008 1.00 98.31 253 PHE A C 1
ATOM 2011 O O . PHE A 1 253 ? -8.033 3.898 10.889 1.00 98.31 253 PHE A O 1
ATOM 2018 N N . GLY A 1 254 ? -5.913 4.394 10.297 1.00 97.50 254 GLY A N 1
ATOM 2019 C CA . GLY A 1 254 ? -6.254 5.413 9.309 1.00 97.50 254 GLY A CA 1
ATOM 2020 C C . GLY A 1 254 ? -7.186 4.901 8.210 1.00 97.50 254 GLY A C 1
ATOM 2021 O O . GLY A 1 254 ? -8.160 5.577 7.887 1.00 97.50 254 GLY A O 1
ATOM 2022 N N . VAL A 1 255 ? -6.910 3.709 7.674 1.00 96.88 255 VAL A N 1
ATOM 2023 C CA . VAL A 1 255 ? -7.645 3.131 6.538 1.00 96.88 255 VAL A CA 1
ATOM 2024 C C . VAL A 1 255 ? -8.988 2.520 6.944 1.00 96.88 255 VAL A C 1
ATOM 2026 O O . VAL A 1 255 ? -9.948 2.639 6.187 1.00 96.88 255 VAL A O 1
ATOM 2029 N N . LEU A 1 256 ? -9.064 1.857 8.102 1.00 97.62 256 LEU A N 1
ATOM 2030 C CA . LEU A 1 256 ? -10.203 1.003 8.463 1.00 97.62 256 LEU A CA 1
ATOM 2031 C C . LEU A 1 256 ? -11.099 1.560 9.571 1.00 97.62 256 LEU A C 1
ATOM 2033 O O . LEU A 1 256 ? -12.298 1.300 9.561 1.00 97.62 256 LEU A O 1
ATOM 2037 N N . TYR A 1 257 ? -10.543 2.286 10.544 1.00 98.25 257 TYR A N 1
ATOM 2038 C CA . TYR A 1 257 ? -11.243 2.546 11.812 1.00 98.25 257 TYR A CA 1
ATOM 2039 C C . TYR A 1 257 ? -11.429 4.029 12.130 1.00 98.25 257 TYR A C 1
ATOM 2041 O O . TYR A 1 257 ? -12.354 4.394 12.858 1.00 98.25 257 TYR A O 1
ATOM 2049 N N . ARG A 1 258 ? -10.580 4.902 11.576 1.00 97.69 258 ARG A N 1
ATOM 2050 C CA . ARG A 1 258 ? -10.547 6.333 11.896 1.00 97.69 258 ARG A CA 1
ATOM 2051 C C . ARG A 1 258 ? -11.901 7.002 11.710 1.00 97.69 258 ARG A C 1
ATOM 2053 O O . ARG A 1 258 ? -12.324 7.750 12.582 1.00 97.69 258 ARG A O 1
ATOM 2060 N N . GLU A 1 259 ? -12.564 6.736 10.590 1.00 96.81 259 GLU A N 1
ATOM 2061 C CA . GLU A 1 259 ? -13.847 7.352 10.247 1.00 96.81 259 GLU A CA 1
ATOM 2062 C C . GLU A 1 259 ? -14.945 6.975 11.251 1.00 96.81 259 GLU A C 1
ATOM 2064 O O . GLU A 1 259 ? -15.598 7.861 11.802 1.00 96.81 259 GLU A O 1
ATOM 2069 N N . ALA A 1 260 ? -15.074 5.685 11.577 1.00 96.94 260 ALA A N 1
ATOM 2070 C CA . ALA A 1 260 ? -16.027 5.202 12.573 1.00 96.94 260 ALA A CA 1
ATOM 2071 C C . ALA A 1 260 ? -15.743 5.784 13.969 1.00 96.94 260 ALA A C 1
ATOM 2073 O O . ALA A 1 260 ? -16.660 6.252 14.640 1.00 96.94 260 ALA A O 1
ATOM 2074 N N . CYS A 1 261 ? -14.474 5.834 14.394 1.00 96.56 261 CYS A N 1
ATOM 2075 C CA . CYS A 1 261 ? -14.096 6.460 15.665 1.00 96.56 261 CYS A CA 1
ATOM 2076 C C . CYS A 1 261 ? -14.372 7.971 15.685 1.00 96.56 261 CYS A C 1
ATOM 2078 O O . CYS A 1 261 ? -14.783 8.499 16.717 1.00 96.56 261 CYS A O 1
ATOM 2080 N N . CYS A 1 262 ? -14.140 8.672 14.569 1.00 94.81 262 CYS A N 1
ATOM 2081 C CA . CYS A 1 262 ? -14.450 10.094 14.431 1.00 94.81 262 CYS A CA 1
ATOM 2082 C C . CYS A 1 262 ? -15.948 10.341 14.606 1.00 94.81 262 CYS A C 1
ATOM 2084 O O . CYS A 1 262 ? -16.324 11.163 15.439 1.00 94.81 262 CYS A O 1
ATOM 2086 N N . ARG A 1 263 ? -16.790 9.617 13.860 1.00 93.75 263 ARG A N 1
ATOM 2087 C CA . ARG A 1 263 ? -18.244 9.792 13.924 1.00 93.75 263 ARG A CA 1
ATOM 2088 C C . ARG A 1 263 ? -18.814 9.425 15.294 1.00 93.75 263 ARG A C 1
ATOM 2090 O O . ARG A 1 263 ? -19.556 10.217 15.868 1.00 93.75 263 ARG A O 1
ATOM 2097 N N . ALA A 1 264 ? -18.366 8.310 15.874 1.00 92.44 264 ALA A N 1
ATOM 2098 C CA . ALA A 1 264 ? -18.779 7.895 17.213 1.00 92.44 264 ALA A CA 1
ATOM 2099 C C . ALA A 1 264 ? -18.445 8.947 18.283 1.00 92.44 264 ALA A C 1
ATOM 2101 O O . ALA A 1 264 ? -19.254 9.210 19.170 1.00 92.44 264 ALA A O 1
ATOM 2102 N N . ALA A 1 265 ? -17.268 9.577 18.195 1.00 90.31 265 ALA A N 1
ATOM 2103 C CA . ALA A 1 265 ? -16.875 10.615 19.139 1.00 90.31 265 ALA A CA 1
ATOM 2104 C C . ALA A 1 265 ? -17.640 11.933 18.931 1.00 90.31 265 ALA A C 1
ATOM 2106 O O . ALA A 1 265 ? -18.007 12.572 19.915 1.00 90.31 265 ALA A O 1
ATOM 2107 N N . SER A 1 266 ? -17.920 12.327 17.684 1.00 88.94 266 SER A N 1
ATOM 2108 C CA . SER A 1 266 ? -18.745 13.510 17.389 1.00 88.94 266 SER A CA 1
ATOM 2109 C C . SER A 1 266 ? -20.176 13.359 17.909 1.00 88.94 266 SER A C 1
ATOM 2111 O O . SER A 1 266 ? -20.688 14.276 18.546 1.00 88.94 266 SER A O 1
ATOM 2113 N N . ALA A 1 267 ? -20.775 12.172 17.759 1.00 85.88 267 ALA A N 1
ATOM 2114 C CA . ALA A 1 267 ? -22.124 11.889 18.250 1.00 85.88 267 ALA A CA 1
ATOM 2115 C C . ALA A 1 267 ? -22.282 12.082 19.775 1.00 85.88 267 ALA A C 1
ATOM 2117 O O . ALA A 1 267 ? -23.389 12.311 20.259 1.00 85.88 267 ALA A O 1
ATOM 2118 N N . LEU A 1 268 ? -21.192 12.006 20.549 1.00 77.81 268 LEU A N 1
ATOM 2119 C CA . LEU A 1 268 ? -21.202 12.291 21.990 1.00 77.81 268 LEU A CA 1
ATOM 2120 C C . LEU A 1 268 ? -21.184 13.793 22.296 1.00 77.81 268 LEU A C 1
ATOM 2122 O O . LEU A 1 268 ? -21.721 14.212 23.322 1.00 77.81 268 LEU A O 1
ATOM 2126 N N . CYS A 1 269 ? -20.557 14.596 21.432 1.00 75.81 269 CYS A N 1
ATOM 2127 C CA . CYS A 1 269 ? -20.498 16.050 21.573 1.00 75.81 269 CYS A CA 1
ATOM 2128 C C . CYS A 1 269 ? -21.844 16.703 21.242 1.00 75.81 269 CYS A C 1
ATOM 2130 O O . CYS A 1 269 ? -22.281 17.588 21.977 1.00 75.81 269 CYS A O 1
ATOM 2132 N N . ASP A 1 270 ? -22.524 16.226 20.197 1.00 70.56 270 ASP A N 1
ATOM 2133 C CA . ASP A 1 270 ? -23.793 16.796 19.724 1.00 70.56 270 ASP A CA 1
ATOM 2134 C C . ASP A 1 270 ? -24.940 16.620 20.732 1.00 70.56 270 ASP A C 1
ATOM 2136 O O . ASP A 1 270 ? -25.879 17.411 20.772 1.00 70.56 270 ASP A O 1
ATOM 2140 N N . GLN A 1 271 ? -24.843 15.624 21.617 1.00 64.50 271 GLN A N 1
ATOM 2141 C CA . GLN A 1 271 ? -25.837 15.355 22.663 1.00 64.50 271 GLN A CA 1
ATOM 2142 C C . GLN A 1 271 ? -25.683 16.257 23.907 1.00 64.50 271 GLN A C 1
ATOM 2144 O O . GLN A 1 271 ? -26.208 15.932 24.971 1.00 64.50 271 GLN A O 1
ATOM 2149 N N . GLY A 1 272 ? -24.944 17.372 23.816 1.00 54.50 272 GLY A N 1
ATOM 2150 C CA . GLY A 1 272 ? -24.834 18.365 24.895 1.00 54.50 272 GLY A CA 1
ATOM 2151 C C . GLY A 1 272 ? -24.148 17.854 26.169 1.00 54.50 272 GLY A C 1
ATOM 2152 O O . GLY A 1 272 ? -24.297 18.442 27.240 1.00 54.50 272 GLY A O 1
ATOM 2153 N N . SER A 1 273 ? -23.403 16.748 26.086 1.00 55.22 273 SER A N 1
ATOM 2154 C CA . SER A 1 273 ? -22.721 16.169 27.243 1.00 55.22 273 SER A CA 1
ATOM 2155 C C . SER A 1 273 ? -21.598 17.091 27.729 1.00 55.22 273 SER A C 1
ATOM 2157 O O . SER A 1 273 ? -20.633 17.328 27.008 1.00 55.22 273 SER A O 1
ATOM 2159 N N . SER A 1 274 ? -21.618 17.492 29.007 1.00 52.03 274 SER A N 1
ATOM 2160 C CA . SER A 1 274 ? -20.490 18.181 29.674 1.00 52.03 274 SER A CA 1
ATOM 2161 C C . SER A 1 274 ? -19.223 17.305 29.813 1.00 52.03 274 SER A C 1
ATOM 2163 O O . SER A 1 274 ? -18.283 17.659 30.523 1.00 52.03 274 SER A O 1
ATOM 2165 N N . ARG A 1 275 ? -19.200 16.132 29.167 1.00 59.41 275 ARG A N 1
ATOM 2166 C CA . ARG A 1 275 ? -18.228 15.032 29.292 1.00 59.41 275 ARG A CA 1
ATOM 2167 C C . ARG A 1 275 ? -17.064 15.180 28.301 1.00 59.41 275 ARG A C 1
ATOM 2169 O O . ARG A 1 275 ? -16.580 14.197 27.749 1.00 59.41 275 ARG A O 1
ATOM 2176 N N . LEU A 1 276 ? -16.667 16.421 28.025 1.00 60.59 276 LEU A N 1
ATOM 2177 C CA . LEU A 1 276 ? -15.934 16.815 26.821 1.00 60.59 276 LEU A CA 1
ATOM 2178 C C . LEU A 1 276 ? -14.566 16.122 26.686 1.00 60.59 276 LEU A C 1
ATOM 2180 O O . LEU A 1 276 ? -13.568 16.523 27.285 1.00 60.59 276 LEU A O 1
ATOM 2184 N N . ILE A 1 277 ? -14.500 15.134 25.795 1.00 71.56 277 ILE A N 1
ATOM 2185 C CA . ILE A 1 277 ? -13.280 14.810 25.057 1.00 71.56 277 ILE A CA 1
ATOM 2186 C C . ILE A 1 277 ? -13.506 15.283 23.632 1.00 71.56 277 ILE A C 1
ATOM 2188 O O . ILE A 1 277 ? -14.462 14.872 22.984 1.00 71.56 277 ILE A O 1
ATOM 2192 N N . LEU A 1 278 ? -12.608 16.133 23.135 1.00 84.56 278 LEU A N 1
ATOM 2193 C CA . LEU A 1 278 ? -12.620 16.527 21.730 1.00 84.56 278 LEU A CA 1
ATOM 2194 C C . LEU A 1 278 ? -12.552 15.267 20.848 1.00 84.56 278 LEU A C 1
ATOM 2196 O O . LEU A 1 278 ? -11.665 14.440 21.091 1.00 84.56 278 LEU A O 1
ATOM 2200 N N . PRO A 1 279 ? -13.386 15.123 19.799 1.00 87.81 279 PRO A N 1
ATOM 2201 C CA . PRO A 1 279 ? -13.366 13.946 18.928 1.00 87.81 279 PRO A CA 1
ATOM 2202 C C . PRO A 1 279 ? -11.968 13.627 18.386 1.00 87.81 279 PRO A C 1
ATOM 2204 O O . PRO A 1 279 ? -11.504 12.488 18.423 1.00 87.81 279 PRO A O 1
ATOM 2207 N N . SER A 1 280 ? -11.222 14.665 18.002 1.00 90.12 280 SER A N 1
ATOM 2208 C CA . SER A 1 280 ? -9.823 14.559 17.570 1.00 90.12 280 SER A CA 1
ATOM 2209 C C . SER A 1 280 ? -8.866 14.071 18.669 1.00 90.12 280 SER A C 1
ATOM 2211 O O . SER A 1 280 ? -7.844 13.443 18.384 1.00 90.12 280 SER A O 1
ATOM 2213 N N . GLY A 1 281 ? -9.170 14.355 19.936 1.00 91.62 281 GLY A N 1
ATOM 2214 C CA . GLY A 1 281 ? -8.447 13.860 21.102 1.00 91.62 281 GLY A CA 1
ATOM 2215 C C . GLY A 1 281 ? -8.712 12.379 21.366 1.00 91.62 281 GLY A C 1
ATOM 2216 O O . GLY A 1 281 ? -7.762 11.645 21.631 1.00 91.62 281 GLY A O 1
ATOM 2217 N N . PHE A 1 282 ? -9.965 11.931 21.252 1.00 92.94 282 PHE A N 1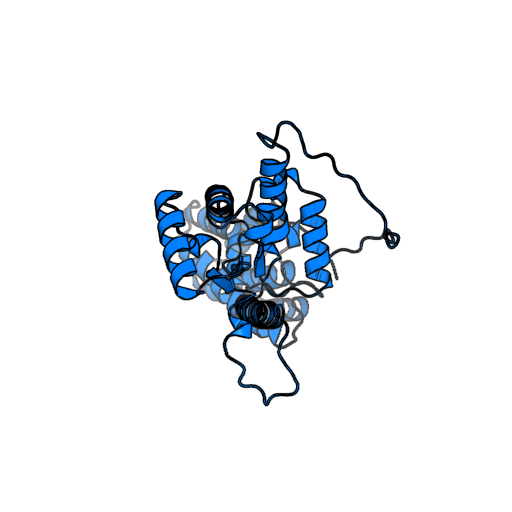
ATOM 2218 C CA . PHE A 1 282 ? -10.327 10.515 21.381 1.00 92.94 282 PHE A CA 1
ATOM 2219 C C . PHE A 1 282 ? -9.670 9.667 20.286 1.00 92.94 282 PHE A C 1
ATOM 2221 O O . PHE A 1 282 ? -8.936 8.730 20.589 1.00 92.94 282 PHE A O 1
ATOM 2228 N N . VAL A 1 283 ? -9.849 10.054 19.021 1.00 96.44 283 VAL A N 1
ATOM 2229 C CA . VAL A 1 283 ? -9.331 9.326 17.848 1.00 96.44 283 VAL A CA 1
ATOM 2230 C C . VAL A 1 283 ? -7.816 9.132 17.937 1.00 96.44 283 VAL A C 1
ATOM 2232 O O . VAL A 1 283 ? -7.321 8.015 17.808 1.00 96.44 283 VAL A O 1
ATOM 2235 N N . ARG A 1 284 ? -7.075 10.199 18.261 1.00 97.06 284 ARG A N 1
ATOM 2236 C CA . ARG A 1 284 ? -5.613 10.150 18.427 1.00 97.06 284 ARG A CA 1
ATOM 2237 C C . ARG A 1 284 ? -5.173 9.238 19.575 1.00 97.06 284 ARG A C 1
ATOM 2239 O O . ARG A 1 284 ? -4.112 8.617 19.498 1.00 97.06 284 ARG A O 1
ATOM 2246 N N . ARG A 1 285 ? -5.960 9.167 20.654 1.00 97.50 285 ARG A N 1
ATOM 2247 C CA . ARG A 1 285 ? -5.687 8.282 21.795 1.00 97.50 285 ARG A CA 1
ATOM 2248 C C . ARG A 1 285 ? -5.921 6.821 21.432 1.00 97.50 285 ARG A C 1
ATOM 2250 O O . ARG A 1 285 ? -5.062 6.009 21.754 1.00 97.50 285 ARG A O 1
ATOM 2257 N N . VAL A 1 286 ? -7.008 6.503 20.726 1.00 98.19 286 VAL A N 1
ATOM 2258 C CA . VAL A 1 286 ? -7.269 5.139 20.232 1.00 98.19 286 VAL A CA 1
ATOM 2259 C C . VAL A 1 286 ? -6.163 4.687 19.283 1.00 98.19 286 VAL A C 1
ATOM 2261 O O . VAL A 1 286 ? -5.605 3.615 19.487 1.00 98.19 286 VAL A O 1
ATOM 2264 N N . GLU A 1 287 ? -5.771 5.519 18.316 1.00 98.56 287 GLU A N 1
ATOM 2265 C CA . GLU A 1 287 ? -4.656 5.222 17.405 1.00 98.56 287 GLU A CA 1
ATOM 2266 C C . GLU A 1 287 ? -3.348 4.945 18.170 1.00 98.56 287 GLU A C 1
ATOM 2268 O O . GLU A 1 287 ? -2.653 3.955 17.923 1.00 98.56 287 GLU A O 1
ATOM 2273 N N . SER A 1 288 ? -3.017 5.809 19.135 1.00 98.19 288 SER A N 1
ATOM 2274 C CA . SER A 1 288 ? -1.794 5.682 19.936 1.00 98.19 288 SER A CA 1
ATOM 2275 C C . SER A 1 288 ? -1.805 4.427 20.810 1.00 98.19 288 SER A C 1
ATOM 2277 O O . SER A 1 288 ? -0.790 3.733 20.907 1.00 98.19 288 SER A O 1
ATOM 2279 N N . GLU A 1 289 ? -2.944 4.116 21.431 1.00 98.12 289 GLU A N 1
ATOM 2280 C CA . GLU A 1 289 ? -3.095 2.931 22.273 1.00 98.12 289 GLU A CA 1
ATOM 2281 C C . GLU A 1 289 ? -3.111 1.648 21.429 1.00 98.12 289 GLU A C 1
ATOM 2283 O O . GLU A 1 289 ? -2.479 0.668 21.818 1.00 98.12 289 GLU A O 1
ATOM 2288 N N . MET A 1 290 ? -3.710 1.666 20.233 1.00 97.94 290 MET A N 1
ATOM 2289 C CA . MET A 1 290 ? -3.644 0.560 19.271 1.00 97.94 290 MET A CA 1
ATOM 2290 C C . MET A 1 290 ? -2.191 0.278 18.874 1.00 97.94 290 MET A C 1
ATOM 2292 O O . MET A 1 290 ? -1.737 -0.862 18.960 1.00 97.94 290 MET A O 1
ATOM 2296 N N . ALA A 1 291 ? -1.413 1.312 18.537 1.00 97.31 291 ALA A N 1
ATOM 2297 C CA . ALA A 1 291 ? 0.006 1.159 18.214 1.00 97.31 291 ALA A CA 1
ATOM 2298 C C . ALA A 1 291 ? 0.832 0.606 19.393 1.00 97.31 291 ALA A C 1
ATOM 2300 O O . ALA A 1 291 ? 1.739 -0.207 19.205 1.00 97.31 291 ALA A O 1
ATOM 2301 N N . LYS A 1 292 ? 0.514 1.010 20.626 1.00 95.81 292 LYS A N 1
ATOM 2302 C CA . LYS A 1 292 ? 1.155 0.488 21.840 1.00 95.81 292 LYS A CA 1
ATOM 2303 C C . LYS A 1 292 ? 0.814 -0.984 22.080 1.00 95.81 292 LYS A C 1
ATOM 2305 O O . LYS A 1 292 ? 1.718 -1.774 22.346 1.00 95.81 292 LYS A O 1
ATOM 2310 N N . GLN A 1 293 ? -0.456 -1.367 21.970 1.00 95.50 293 GLN A N 1
ATOM 2311 C CA . GLN A 1 293 ? -0.891 -2.754 22.146 1.00 95.50 293 GLN A CA 1
ATOM 2312 C C . GLN A 1 293 ? -0.360 -3.670 21.038 1.00 95.50 293 GLN A C 1
ATOM 2314 O O . GLN A 1 293 ? 0.036 -4.801 21.313 1.00 95.50 293 GLN A O 1
ATOM 2319 N N . PHE A 1 294 ? -0.234 -3.166 19.810 1.00 95.75 294 PHE A N 1
ATOM 2320 C CA . PHE A 1 294 ? 0.390 -3.896 18.710 1.00 95.75 294 PHE A CA 1
ATOM 2321 C C . PHE A 1 294 ? 1.837 -4.318 19.016 1.00 95.75 294 PHE A C 1
ATOM 2323 O O . PHE A 1 294 ? 2.233 -5.436 18.697 1.00 95.75 294 PHE A O 1
ATOM 2330 N N . ARG A 1 295 ? 2.621 -3.487 19.720 1.00 93.31 295 ARG A N 1
ATOM 2331 C CA . ARG A 1 295 ? 3.971 -3.883 20.169 1.00 93.31 295 ARG A CA 1
ATOM 2332 C C . ARG A 1 295 ? 3.932 -5.097 21.096 1.00 93.31 295 ARG A C 1
ATOM 2334 O O . ARG A 1 295 ? 4.788 -5.965 20.989 1.00 93.31 295 ARG A O 1
ATOM 2341 N N . ALA A 1 296 ? 2.934 -5.186 21.977 1.00 88.56 296 ALA A N 1
ATOM 2342 C CA . ALA A 1 296 ? 2.754 -6.350 22.845 1.00 88.56 296 ALA A CA 1
ATOM 2343 C C . ALA A 1 296 ? 2.293 -7.596 22.068 1.00 88.56 296 ALA A C 1
ATOM 2345 O O . ALA A 1 296 ? 2.707 -8.704 22.404 1.00 88.56 296 ALA A O 1
ATOM 2346 N N . TYR A 1 297 ? 1.483 -7.419 21.020 1.00 90.94 297 TYR A N 1
ATOM 2347 C CA . TYR A 1 297 ? 1.125 -8.484 20.077 1.00 90.94 297 TYR A CA 1
ATOM 2348 C C . TYR A 1 297 ? 2.364 -9.043 19.353 1.00 90.94 297 TYR A C 1
ATOM 2350 O O . TYR A 1 297 ? 2.558 -10.257 19.313 1.00 90.94 297 TYR A O 1
ATOM 2358 N N . LEU A 1 298 ? 3.266 -8.179 18.873 1.00 90.50 298 LEU A N 1
ATOM 2359 C CA . LEU A 1 298 ? 4.507 -8.606 18.209 1.00 90.50 298 LEU A CA 1
ATOM 2360 C C . LEU A 1 298 ? 5.456 -9.411 19.114 1.00 90.50 298 LEU A C 1
ATOM 2362 O O . LEU A 1 298 ? 6.252 -10.195 18.606 1.00 90.50 298 LEU A O 1
ATOM 2366 N N . LEU A 1 299 ? 5.351 -9.275 20.441 1.00 89.88 299 LEU A N 1
ATOM 2367 C CA . LEU A 1 299 ? 6.113 -10.072 21.414 1.00 89.88 299 LEU A CA 1
ATOM 2368 C C . LEU A 1 299 ? 5.554 -11.496 21.617 1.00 89.88 299 LEU A C 1
ATOM 2370 O O . LEU A 1 299 ? 5.955 -12.189 22.549 1.00 89.88 299 LEU A O 1
ATOM 2374 N N . GLY A 1 300 ? 4.631 -11.943 20.761 1.00 82.06 300 GLY A N 1
ATOM 2375 C CA . GLY A 1 300 ? 4.146 -13.326 20.721 1.00 82.06 300 GLY A CA 1
ATOM 2376 C C . GLY A 1 300 ? 2.830 -13.573 21.458 1.00 82.06 300 GLY A C 1
ATOM 2377 O O . GLY A 1 300 ? 2.388 -14.717 21.539 1.00 82.06 300 GLY A O 1
ATOM 2378 N N . LYS A 1 301 ? 2.167 -12.530 21.972 1.00 83.44 301 LYS A N 1
ATOM 2379 C CA . LYS A 1 301 ? 0.800 -12.661 22.498 1.00 83.44 301 LYS A CA 1
ATOM 2380 C C . LYS A 1 301 ? -0.190 -12.757 21.340 1.00 83.44 301 LYS A C 1
ATOM 2382 O O . LYS A 1 301 ? -0.117 -11.965 20.404 1.00 83.44 301 LYS A O 1
ATOM 2387 N N . SER A 1 302 ? -1.167 -13.662 21.421 1.00 90.94 302 SER A N 1
ATOM 2388 C CA . SER A 1 302 ? -2.279 -13.618 20.469 1.00 90.94 302 SER A CA 1
ATOM 2389 C C . SER A 1 302 ? -3.129 -12.364 20.709 1.00 90.94 302 SER A C 1
ATOM 2391 O O . SER A 1 302 ? -3.254 -11.886 21.840 1.00 90.94 302 SER A O 1
ATOM 2393 N N . SER A 1 303 ? -3.735 -11.830 19.649 1.00 93.81 303 SER A N 1
ATOM 2394 C CA . SER A 1 303 ? -4.644 -10.683 19.745 1.00 93.81 303 SER A CA 1
ATOM 2395 C C . SER A 1 303 ? -5.834 -10.969 20.674 1.00 93.81 303 SER A C 1
ATOM 2397 O O . SER A 1 303 ? -6.241 -10.102 21.444 1.00 93.81 303 SER A O 1
ATOM 2399 N N . ALA A 1 304 ? -6.316 -12.217 20.695 1.00 94.06 304 ALA A N 1
ATOM 2400 C CA . ALA A 1 304 ? -7.361 -12.680 21.608 1.00 94.06 304 ALA A CA 1
ATOM 2401 C C . ALA A 1 304 ? -6.918 -12.697 23.078 1.00 94.06 304 ALA A C 1
ATOM 2403 O O . ALA A 1 304 ? -7.680 -12.274 23.944 1.00 94.06 304 ALA A O 1
ATOM 2404 N N . ASP A 1 305 ? -5.700 -13.157 23.381 1.00 93.12 305 ASP A N 1
ATOM 2405 C CA . ASP A 1 305 ? -5.185 -13.138 24.758 1.00 93.12 305 ASP A CA 1
ATOM 2406 C C . ASP A 1 305 ? -4.961 -11.706 25.244 1.00 93.12 305 ASP A C 1
ATOM 2408 O O . ASP A 1 305 ? -5.234 -11.395 26.403 1.00 93.12 305 ASP A O 1
ATOM 2412 N N . LEU A 1 306 ? -4.487 -10.832 24.353 1.00 93.25 306 LEU A N 1
ATOM 2413 C CA . LEU A 1 306 ? -4.290 -9.418 24.644 1.00 93.25 306 LEU A CA 1
ATOM 2414 C C . LEU A 1 306 ? -5.628 -8.745 24.972 1.00 93.25 306 LEU A C 1
ATOM 2416 O O . LEU A 1 306 ? -5.743 -8.114 26.022 1.00 93.25 306 LEU A O 1
ATOM 2420 N N . HIS A 1 307 ? -6.650 -8.946 24.139 1.00 95.69 307 HIS A N 1
ATOM 2421 C CA . HIS A 1 307 ? -7.988 -8.420 24.398 1.00 95.69 307 HIS A CA 1
ATOM 2422 C C . HIS A 1 307 ? -8.579 -8.977 25.701 1.00 95.69 307 HIS A C 1
ATOM 2424 O O . HIS A 1 307 ? -9.021 -8.207 26.551 1.00 95.69 307 HIS A O 1
ATOM 2430 N N . ARG A 1 308 ? -8.479 -10.294 25.944 1.00 94.88 308 ARG A N 1
ATOM 2431 C CA . ARG A 1 308 ? -8.932 -10.913 27.204 1.00 94.88 308 ARG A CA 1
ATOM 2432 C C . ARG A 1 308 ? -8.245 -10.320 28.440 1.00 94.88 308 ARG A C 1
ATOM 2434 O O . ARG A 1 308 ? -8.909 -10.098 29.449 1.00 94.88 308 ARG A O 1
ATOM 2441 N N . GLN A 1 309 ? -6.945 -10.018 28.374 1.00 94.19 309 GLN A N 1
ATOM 2442 C CA . GLN A 1 309 ? -6.223 -9.344 29.466 1.00 94.19 309 GLN A CA 1
ATOM 2443 C C . GLN A 1 309 ? -6.746 -7.924 29.714 1.00 94.19 309 GLN A C 1
ATOM 2445 O O . GLN A 1 309 ? -6.861 -7.510 30.867 1.00 94.19 309 GLN A O 1
ATOM 2450 N N . VAL A 1 310 ? -7.080 -7.187 28.652 1.00 94.62 310 VAL A N 1
ATOM 2451 C CA . VAL A 1 310 ? -7.674 -5.847 28.759 1.00 94.62 310 VAL A CA 1
ATOM 2452 C C . VAL A 1 310 ? -9.061 -5.921 29.399 1.00 94.62 310 VAL A C 1
ATOM 2454 O O . VAL A 1 310 ? -9.307 -5.202 30.365 1.00 94.62 310 VAL A O 1
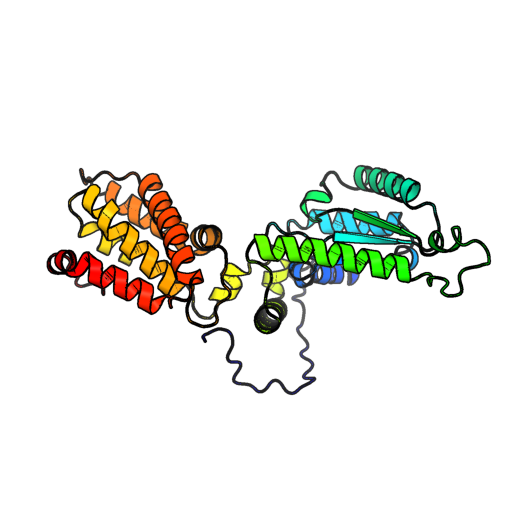ATOM 2457 N N . LEU A 1 311 ? -9.927 -6.837 28.953 1.00 94.00 311 LEU A N 1
ATOM 2458 C CA . LEU A 1 311 ? -11.249 -7.040 29.560 1.00 94.00 311 LEU A CA 1
ATOM 2459 C C . LEU A 1 311 ? -11.139 -7.393 31.052 1.00 94.00 311 LEU A C 1
ATOM 2461 O O . LEU A 1 311 ? -11.807 -6.779 31.886 1.00 94.00 311 LEU A O 1
ATOM 2465 N N . ALA A 1 312 ? -10.245 -8.324 31.404 1.00 93.31 312 ALA A N 1
ATOM 2466 C CA . ALA A 1 312 ? -10.022 -8.748 32.786 1.00 93.31 312 ALA A CA 1
ATOM 2467 C C . ALA A 1 312 ? -9.479 -7.618 33.678 1.00 93.31 312 ALA A C 1
ATOM 2469 O O . ALA A 1 312 ? -9.849 -7.523 34.850 1.00 93.31 312 ALA A O 1
ATOM 2470 N N . ARG A 1 313 ? -8.630 -6.737 33.133 1.00 94.00 313 ARG A N 1
ATOM 2471 C CA . ARG A 1 313 ? -8.098 -5.572 33.855 1.00 94.00 313 ARG A CA 1
ATOM 2472 C C . ARG A 1 313 ? -9.206 -4.615 34.292 1.00 94.00 313 ARG A C 1
ATOM 2474 O O . ARG A 1 313 ? -9.124 -4.069 35.388 1.00 94.00 313 ARG A O 1
ATOM 2481 N N . PHE A 1 314 ? -10.228 -4.431 33.462 1.00 91.50 314 PHE A N 1
ATOM 2482 C CA . PHE A 1 314 ? -11.334 -3.50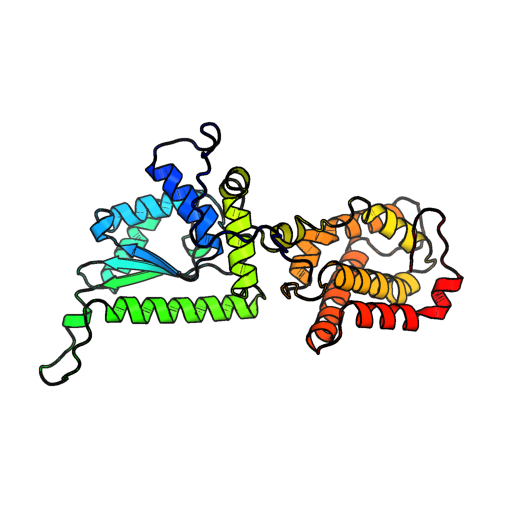5 33.718 1.00 91.50 314 PHE A CA 1
ATOM 2483 C C . PHE A 1 314 ? -12.597 -4.206 34.223 1.00 91.50 314 PHE A C 1
ATOM 2485 O O . PHE A 1 314 ? -13.686 -3.649 34.138 1.00 91.50 314 PHE A O 1
ATOM 2492 N N . ARG A 1 315 ? -12.456 -5.414 34.795 1.00 88.31 315 ARG A N 1
ATOM 2493 C CA . ARG A 1 315 ? -13.580 -6.277 35.191 1.00 88.31 315 ARG A CA 1
ATOM 2494 C C . ARG A 1 315 ? -14.682 -5.557 35.993 1.00 88.31 315 ARG A C 1
ATOM 2496 O O . ARG A 1 315 ? -15.859 -5.844 35.820 1.00 88.31 315 ARG A O 1
ATOM 2503 N N . ASN A 1 316 ? -14.278 -4.645 36.882 1.00 87.12 316 ASN A N 1
ATOM 2504 C CA . ASN A 1 316 ? -15.172 -3.947 37.805 1.00 87.12 316 ASN A CA 1
ATOM 2505 C C . ASN A 1 316 ? -15.960 -2.821 37.120 1.00 87.12 316 ASN A C 1
ATOM 2507 O O . ASN A 1 316 ? -17.008 -2.447 37.622 1.00 87.12 316 ASN A O 1
ATOM 2511 N N . GLU A 1 317 ? -15.474 -2.291 35.996 1.00 85.94 317 GLU A N 1
ATOM 2512 C CA . GLU A 1 317 ? -16.137 -1.210 35.258 1.00 85.94 317 GLU A CA 1
ATOM 2513 C C . GLU A 1 317 ? -17.313 -1.751 34.427 1.00 85.94 317 GLU A C 1
ATOM 2515 O O . GLU A 1 317 ? -18.337 -1.082 34.282 1.00 85.94 317 GLU A O 1
ATOM 2520 N N . TRP A 1 318 ? -17.216 -2.998 33.943 1.00 83.06 318 TRP A N 1
ATOM 2521 C CA . TRP A 1 318 ? -18.264 -3.635 33.132 1.00 83.06 318 TRP A CA 1
ATOM 2522 C C . TRP A 1 318 ? -19.581 -3.843 33.867 1.00 83.06 318 TRP A C 1
ATOM 2524 O O . TRP A 1 318 ? -20.621 -3.875 33.224 1.00 83.06 318 TRP A O 1
ATOM 2534 N N . THR A 1 319 ? -19.565 -3.958 35.197 1.00 80.81 319 THR A N 1
ATOM 2535 C CA . THR A 1 319 ? -20.796 -4.133 35.988 1.00 80.81 319 THR A CA 1
ATOM 2536 C C . THR A 1 319 ? -21.727 -2.927 35.902 1.00 80.81 319 THR A C 1
ATOM 2538 O O . THR A 1 319 ? -22.896 -3.039 36.249 1.00 80.81 319 THR A O 1
ATOM 2541 N N . SER A 1 320 ? -21.213 -1.778 35.455 1.00 78.69 320 SER A N 1
ATOM 2542 C CA . SER A 1 320 ? -21.977 -0.545 35.270 1.00 78.69 320 SER A CA 1
ATOM 2543 C C . SER A 1 320 ? -22.358 -0.269 33.811 1.00 78.69 320 SER A C 1
ATOM 2545 O O . SER A 1 320 ? -23.106 0.674 33.542 1.00 78.69 320 SER A O 1
ATOM 2547 N N . LEU A 1 321 ? -21.853 -1.074 32.868 1.00 82.50 321 LEU A N 1
ATOM 2548 C CA . LEU A 1 321 ? -22.045 -0.892 31.433 1.00 82.50 321 LEU A CA 1
ATOM 2549 C C . LEU A 1 321 ? -23.092 -1.875 30.913 1.00 82.50 321 LEU A C 1
ATOM 2551 O O . LEU A 1 321 ? -22.863 -3.080 30.860 1.00 82.50 321 LEU A O 1
ATOM 2555 N N . HIS A 1 322 ? -24.224 -1.337 30.468 1.00 79.75 322 HIS A N 1
ATOM 2556 C CA . HIS A 1 322 ? -25.311 -2.111 29.878 1.00 79.75 322 HIS A CA 1
ATOM 2557 C C . HIS A 1 322 ? -25.807 -1.441 28.599 1.00 79.75 322 HIS A C 1
ATOM 2559 O O . HIS A 1 322 ? -25.832 -0.213 28.496 1.00 79.75 322 HIS A O 1
ATOM 2565 N N . SER A 1 323 ? -26.182 -2.258 27.623 1.00 81.62 323 SER A N 1
ATOM 2566 C CA . SER A 1 323 ? -26.829 -1.830 26.389 1.00 81.62 323 SER A CA 1
ATOM 2567 C C . SER A 1 323 ? -27.706 -2.967 25.889 1.00 81.62 323 SER A C 1
ATOM 2569 O O . SER A 1 323 ? -27.269 -4.116 25.891 1.00 81.62 323 SER A O 1
ATOM 2571 N N . ASP A 1 324 ? -28.920 -2.633 25.458 1.00 80.31 324 ASP A N 1
ATOM 2572 C CA . ASP A 1 324 ? -29.852 -3.598 24.864 1.00 80.31 324 ASP A CA 1
ATOM 2573 C C . ASP A 1 324 ? -29.523 -3.877 23.383 1.00 80.31 324 ASP A C 1
ATOM 2575 O O . ASP A 1 324 ? -29.913 -4.907 22.841 1.00 80.31 324 ASP A O 1
ATOM 2579 N N . ASP A 1 325 ? -28.738 -2.991 22.756 1.00 81.94 325 ASP A N 1
ATOM 2580 C CA . ASP A 1 325 ? -28.449 -2.995 21.315 1.00 81.94 325 ASP A CA 1
ATOM 2581 C C . ASP A 1 325 ? -26.985 -3.343 20.975 1.00 81.94 325 ASP A C 1
ATOM 2583 O O . ASP A 1 325 ? -26.647 -3.555 19.809 1.00 81.94 325 ASP A O 1
ATOM 2587 N N . THR A 1 326 ? -26.085 -3.379 21.967 1.00 83.38 326 THR A N 1
ATOM 2588 C CA . THR A 1 326 ? -24.655 -3.661 21.760 1.00 83.38 326 THR A CA 1
ATOM 2589 C C . THR A 1 326 ? -24.104 -4.607 22.826 1.00 83.38 326 THR A C 1
ATOM 2591 O O . THR A 1 326 ? -24.078 -4.282 24.011 1.00 83.38 326 THR A O 1
ATOM 2594 N N . CYS A 1 327 ? -23.532 -5.733 22.398 1.00 82.56 327 CYS A N 1
ATOM 2595 C CA . CYS A 1 327 ? -22.698 -6.571 23.259 1.00 82.56 327 CYS A CA 1
ATOM 2596 C C . CYS A 1 327 ? -21.316 -5.927 23.444 1.00 82.56 327 CYS A C 1
ATOM 2598 O O . CYS A 1 327 ? -20.575 -5.754 22.477 1.00 82.56 327 CYS A O 1
ATOM 2600 N N . PHE A 1 328 ? -20.955 -5.582 24.681 1.00 78.44 328 PHE A N 1
ATOM 2601 C CA . PHE A 1 328 ? -19.646 -4.989 24.985 1.00 78.44 328 PHE A CA 1
ATOM 2602 C C . PHE A 1 328 ? -18.542 -6.015 25.289 1.00 78.44 328 PHE A C 1
ATOM 2604 O O . PHE A 1 328 ? -17.367 -5.644 25.247 1.00 78.44 328 PHE A O 1
ATOM 2611 N N . CYS A 1 329 ? -18.904 -7.271 25.591 1.00 60.75 329 CYS A N 1
ATOM 2612 C CA . CYS A 1 329 ? -17.991 -8.354 25.979 1.00 60.75 329 CYS A CA 1
ATOM 2613 C C . CYS A 1 329 ? -18.411 -9.686 25.357 1.00 60.75 329 CYS A C 1
ATOM 2615 O O . CYS A 1 329 ? -19.630 -9.975 25.418 1.00 60.75 329 CYS A O 1
#

Foldseek 3Di:
DPQDPPPDPPPVPDDDDDDDPPVQFDDDPVSVVLLCCQQQVFVPDQEDEDAQVVQVHLLSVLLSLQSSLVQAENAPDPQAHEYEYEYADDDFVVVVVVSVVSNVVNDPGDSVNHHVYYGYQYLCVLVPPDDPPDPCRDHSCVRVVVVSVVSSVVSLVVCVVQLNNDDPSLSVSLSVLCVVPVSVSSNDHHYSLVSRCPVPADDPCLLVQLLLQVVLDQALCCCLPQVLLLLLLVLLQSRDAPPHRLGQLLVNCVPHPLVSLLNSLVVCVVVVRPRDDPSVNSSVSSSVSNNVLSVVVVVPDGSVNSSVVSCVVCVVSVVSRDDPPYDSD